Protein AF-A0A8T9D6D7-F1 (afdb_monomer)

Radius of gyration: 21.65 Å; Cα contacts (8 Å, |Δi|>4): 515; chains: 1; bounding box: 44×57×59 Å

Structure (mmCIF, N/CA/C/O backbone):
data_AF-A0A8T9D6D7-F1
#
_entry.id   AF-A0A8T9D6D7-F1
#
loop_
_atom_site.group_PDB
_atom_site.id
_atom_site.type_symbol
_atom_site.label_atom_id
_atom_site.label_alt_id
_atom_site.label_comp_id
_atom_site.label_asym_id
_atom_site.label_entity_id
_atom_site.label_seq_id
_atom_site.pdbx_PDB_ins_code
_atom_site.Cartn_x
_atom_site.Cartn_y
_atom_site.Cartn_z
_atom_site.occupancy
_atom_site.B_iso_or_equiv
_atom_site.auth_seq_id
_atom_site.auth_comp_id
_atom_site.auth_asym_id
_atom_site.auth_atom_id
_atom_site.pdbx_PDB_model_num
ATOM 1 N N . MET A 1 1 ? -17.907 23.393 24.159 1.00 31.19 1 MET A N 1
ATOM 2 C CA . MET A 1 1 ? -16.839 24.408 24.249 1.00 31.19 1 MET A CA 1
ATOM 3 C C . MET A 1 1 ? -15.601 23.812 23.606 1.00 31.19 1 MET A C 1
ATOM 5 O O . MET A 1 1 ? -15.338 22.650 23.901 1.00 31.19 1 MET A O 1
ATOM 9 N N . PRO A 1 2 ? -14.924 24.502 22.675 1.00 30.64 2 PRO A N 1
ATOM 10 C CA . PRO A 1 2 ? -13.706 23.971 22.079 1.00 30.64 2 PRO A CA 1
ATOM 11 C C . PRO A 1 2 ? -12.634 23.905 23.168 1.00 30.64 2 PRO A C 1
ATOM 13 O O . PRO A 1 2 ? -12.394 24.886 23.868 1.00 30.64 2 PRO A O 1
ATOM 16 N N . VAL A 1 3 ? -12.071 22.716 23.357 1.00 30.59 3 VAL A N 1
ATOM 17 C CA . VAL A 1 3 ? -10.959 22.483 24.275 1.00 30.59 3 VAL A CA 1
ATOM 18 C C . VAL A 1 3 ? -9.718 23.013 23.568 1.00 30.59 3 VAL A C 1
ATOM 20 O O . VAL A 1 3 ? -9.273 22.422 22.587 1.00 30.59 3 VAL A O 1
ATOM 23 N N . SER A 1 4 ? -9.218 24.165 24.010 1.00 31.20 4 SER A N 1
ATOM 24 C CA . SER A 1 4 ? -7.908 24.651 23.588 1.00 31.20 4 SER A CA 1
ATOM 25 C C . SER A 1 4 ? -6.853 23.682 24.128 1.00 31.20 4 SER A C 1
ATOM 27 O O . SER A 1 4 ? -6.856 23.429 25.333 1.00 31.20 4 SER A O 1
ATOM 29 N N . PRO A 1 5 ? -5.982 23.109 23.288 1.00 39.84 5 PRO A N 1
ATOM 30 C CA . PRO A 1 5 ? -4.864 22.316 23.779 1.00 39.84 5 PRO A CA 1
ATOM 31 C C . PRO A 1 5 ? -3.939 23.202 24.628 1.00 39.84 5 PRO A C 1
ATOM 33 O O . PRO A 1 5 ? -3.461 24.236 24.160 1.00 39.84 5 PRO A O 1
ATOM 36 N N . GLU A 1 6 ? -3.714 22.816 25.886 1.00 32.78 6 GLU A N 1
ATOM 37 C CA . GLU A 1 6 ? -2.634 23.362 26.712 1.00 32.78 6 GLU A CA 1
ATOM 38 C C . GLU A 1 6 ? -1.306 22.859 26.133 1.00 32.78 6 GLU A C 1
ATOM 40 O O . GLU A 1 6 ? -0.955 21.689 26.281 1.00 32.78 6 GLU A O 1
ATOM 45 N N . TYR A 1 7 ? -0.593 23.730 25.420 1.00 56.53 7 TYR A N 1
ATOM 46 C CA . TYR A 1 7 ? 0.782 23.484 24.993 1.00 56.53 7 TYR A CA 1
ATOM 47 C C . TYR A 1 7 ? 1.747 24.117 26.002 1.00 56.53 7 TYR A C 1
ATOM 49 O O . TYR A 1 7 ? 1.534 25.251 26.435 1.00 56.53 7 TYR A O 1
ATOM 57 N N . ASP A 1 8 ? 2.800 23.378 26.366 1.00 46.69 8 ASP A N 1
ATOM 58 C CA . ASP A 1 8 ? 3.865 23.826 27.269 1.00 46.69 8 ASP A CA 1
ATOM 59 C C . ASP A 1 8 ? 4.434 25.182 26.815 1.00 46.69 8 ASP A C 1
ATOM 61 O O . ASP A 1 8 ? 5.046 25.318 25.751 1.00 46.69 8 ASP A O 1
ATOM 65 N N . ALA A 1 9 ? 4.208 26.207 27.636 1.00 51.09 9 ALA A N 1
ATOM 66 C CA . ALA A 1 9 ? 4.541 27.591 27.339 1.00 51.09 9 ALA A CA 1
ATOM 67 C C . ALA A 1 9 ? 6.052 27.831 27.479 1.00 51.09 9 ALA A C 1
ATOM 69 O O . ALA A 1 9 ? 6.552 28.198 28.543 1.00 51.09 9 ALA A O 1
ATOM 70 N N . GLY A 1 10 ? 6.794 27.634 26.390 1.00 56.34 10 GLY A N 1
ATOM 71 C CA . GLY A 1 10 ? 8.221 27.938 26.373 1.00 56.34 10 GLY A CA 1
ATOM 72 C C . GLY A 1 10 ? 8.896 27.778 25.019 1.00 56.34 10 GLY A C 1
ATOM 73 O O . GLY A 1 10 ? 9.830 26.987 24.891 1.00 56.34 10 GLY A O 1
ATOM 74 N N . CYS A 1 11 ? 8.493 28.548 24.003 1.00 69.06 11 CYS A N 1
ATOM 75 C CA . CYS A 1 11 ? 9.256 28.601 22.754 1.00 69.06 11 CYS A CA 1
ATOM 76 C C . CYS A 1 11 ? 10.529 29.451 22.950 1.00 69.06 11 CYS A C 1
ATOM 78 O O . CYS A 1 11 ? 10.540 30.659 22.731 1.00 69.06 11 CYS A O 1
ATOM 80 N N . SER A 1 12 ? 11.616 28.822 23.409 1.00 72.69 12 SER A N 1
ATOM 81 C CA . SER A 1 12 ? 12.894 29.497 23.706 1.00 72.69 12 SER A CA 1
ATOM 82 C C . SER A 1 12 ? 13.698 29.905 22.463 1.00 72.69 12 SER A C 1
ATOM 84 O O . SER A 1 12 ? 14.690 30.625 22.582 1.00 72.69 12 SER A O 1
ATOM 86 N N . LYS A 1 13 ? 13.294 29.460 21.265 1.00 88.00 13 LYS A N 1
ATOM 87 C CA . LYS A 1 13 ? 14.010 29.708 20.007 1.00 88.00 13 LYS A CA 1
ATOM 88 C C . LYS A 1 13 ? 13.087 30.299 18.948 1.00 88.00 13 LYS A C 1
ATOM 90 O O . LYS A 1 13 ? 12.026 29.744 18.665 1.00 88.00 13 LYS A O 1
ATOM 95 N N . THR A 1 14 ? 13.544 31.380 18.313 1.00 93.69 14 THR A N 1
ATOM 96 C CA . THR A 1 14 ? 12.906 31.934 17.115 1.00 93.69 14 THR A CA 1
ATOM 97 C C . THR A 1 14 ? 12.886 30.872 16.018 1.00 93.69 14 THR A C 1
ATOM 99 O O . THR A 1 14 ? 13.937 30.348 15.644 1.00 93.69 14 THR A O 1
ATOM 102 N N . SER A 1 15 ? 11.701 30.520 15.526 1.00 93.81 15 SER A N 1
ATOM 103 C CA . SER A 1 15 ? 11.527 29.437 14.555 1.00 93.81 15 SER A CA 1
ATOM 104 C C . SER A 1 15 ? 10.282 29.640 13.693 1.00 93.81 15 SER A C 1
ATOM 106 O O . SER A 1 15 ? 9.351 30.350 14.066 1.00 93.81 15 SER A O 1
ATOM 108 N N . VAL A 1 16 ? 10.295 29.032 12.505 1.00 93.62 16 VAL A N 1
ATOM 109 C CA . VAL A 1 16 ? 9.143 28.970 11.599 1.00 93.62 16 VAL A CA 1
ATOM 110 C C . VAL A 1 16 ? 9.006 27.537 11.118 1.00 93.62 16 VAL A C 1
ATOM 112 O O . VAL A 1 16 ? 9.833 27.059 10.334 1.00 93.62 16 VAL A O 1
ATOM 115 N N . GLU A 1 17 ? 7.962 26.863 11.568 1.00 92.44 17 GLU A N 1
ATOM 116 C CA . GLU A 1 17 ? 7.671 25.472 11.242 1.00 92.44 17 GLU A CA 1
ATOM 117 C C . GLU A 1 17 ? 6.419 25.391 10.373 1.00 92.44 17 GLU A C 1
ATOM 119 O O . GLU A 1 17 ? 5.464 26.144 10.560 1.00 92.44 17 GLU A O 1
ATOM 124 N N . LEU A 1 18 ? 6.443 24.485 9.399 1.00 90.88 18 LEU A N 1
ATOM 125 C CA . LEU A 1 18 ? 5.286 24.154 8.581 1.00 90.88 18 LEU A CA 1
ATOM 126 C C . LEU A 1 18 ? 4.789 22.774 8.978 1.00 90.88 18 LEU A C 1
ATOM 128 O O . LEU A 1 18 ? 5.578 21.837 9.083 1.00 90.88 18 LEU A O 1
ATOM 132 N N . SER A 1 19 ? 3.483 22.648 9.136 1.00 82.81 19 SER A N 1
ATOM 133 C CA . SER A 1 19 ? 2.812 21.373 9.340 1.00 82.81 19 SER A CA 1
ATOM 134 C C . SER A 1 19 ? 1.555 21.303 8.478 1.00 82.81 19 SER A C 1
ATOM 136 O O . SER A 1 19 ? 0.980 22.316 8.087 1.00 82.81 19 SER A O 1
ATOM 138 N N . GLU A 1 20 ? 1.135 20.095 8.126 1.00 80.31 20 GLU A N 1
ATOM 139 C CA . GLU A 1 20 ? -0.133 19.854 7.436 1.00 80.31 20 GLU A CA 1
ATOM 140 C C . GLU A 1 20 ? -1.104 19.253 8.454 1.00 80.31 20 GLU A C 1
ATOM 142 O O . GLU A 1 20 ? -0.757 18.298 9.147 1.00 80.31 20 GLU A O 1
ATOM 147 N N . GLY A 1 21 ? -2.304 19.819 8.566 1.00 75.62 21 GLY A N 1
ATOM 148 C CA . GLY A 1 21 ? -3.384 19.294 9.398 1.00 75.62 21 GLY A CA 1
ATOM 149 C C . GLY A 1 21 ? -4.614 18.932 8.566 1.00 75.62 21 GLY A C 1
ATOM 150 O O . GLY A 1 21 ? -4.601 18.978 7.338 1.00 75.62 21 GLY A O 1
ATOM 151 N N . PHE A 1 22 ? -5.698 18.543 9.239 1.00 51.19 22 PHE A N 1
ATOM 152 C CA . PHE A 1 22 ? -6.860 17.927 8.584 1.00 51.19 22 PHE A CA 1
ATOM 153 C C . PHE A 1 22 ? -7.583 18.851 7.582 1.00 51.19 22 PHE A C 1
ATOM 155 O O . PHE A 1 22 ? -8.116 18.367 6.583 1.00 51.19 22 PHE A O 1
ATOM 162 N N . GLU A 1 23 ? -7.581 20.168 7.820 1.00 70.50 23 GLU A N 1
ATOM 163 C CA . GLU A 1 23 ? -8.299 21.161 6.998 1.00 70.50 23 GLU A CA 1
ATOM 164 C C . GLU A 1 23 ? -7.384 22.059 6.146 1.00 70.50 23 GLU A C 1
ATOM 166 O O . GLU A 1 23 ? -7.865 22.856 5.334 1.00 70.50 23 GLU A O 1
ATOM 171 N N . GLY A 1 24 ? -6.063 21.903 6.260 1.00 82.19 24 GLY A N 1
ATOM 172 C CA . GLY A 1 24 ? -5.122 22.784 5.584 1.00 82.19 24 GLY A CA 1
ATOM 173 C C . GLY A 1 24 ? -3.685 22.646 6.068 1.00 82.19 24 GLY A C 1
ATOM 174 O O . GLY A 1 24 ? -3.284 21.660 6.675 1.00 82.19 24 GLY A O 1
ATOM 175 N N . TRP A 1 25 ? -2.896 23.660 5.762 1.00 89.31 25 TRP A N 1
ATOM 176 C CA . TRP A 1 25 ? -1.503 23.810 6.145 1.00 89.31 25 TRP A CA 1
ATOM 177 C C . TRP A 1 25 ? -1.388 24.866 7.228 1.00 89.31 25 TRP A C 1
ATOM 179 O O . TRP A 1 25 ? -2.039 25.903 7.153 1.00 89.31 25 TRP A O 1
ATOM 189 N N . PHE A 1 26 ? -0.530 24.626 8.203 1.00 92.38 26 PHE A N 1
ATOM 190 C CA . PHE A 1 26 ? -0.291 25.512 9.324 1.00 92.38 26 PHE A CA 1
ATOM 191 C C . PHE A 1 26 ? 1.158 25.979 9.281 1.00 92.38 26 PHE A C 1
ATOM 193 O O . PHE A 1 26 ? 2.075 25.188 9.067 1.00 92.38 26 PHE A O 1
ATOM 200 N N . ALA A 1 27 ? 1.367 27.275 9.478 1.00 94.56 27 ALA A N 1
ATOM 201 C CA . ALA A 1 27 ? 2.673 27.831 9.778 1.00 94.56 27 ALA A CA 1
ATOM 202 C C . ALA A 1 27 ? 2.686 28.274 11.241 1.00 94.56 27 ALA A C 1
ATOM 204 O O . ALA A 1 27 ? 1.887 29.121 11.644 1.00 94.56 27 ALA A O 1
ATOM 205 N N . ARG A 1 28 ? 3.594 27.692 12.019 1.00 94.25 28 ARG A N 1
ATOM 206 C CA . ARG A 1 28 ? 3.862 28.034 13.415 1.00 94.25 28 ARG A CA 1
ATOM 207 C C . ARG A 1 28 ? 5.069 28.957 13.450 1.00 94.25 28 ARG A C 1
ATOM 209 O O . ARG A 1 28 ? 6.135 28.591 12.957 1.00 94.25 28 ARG A O 1
ATOM 216 N N . VAL A 1 29 ? 4.893 30.161 13.979 1.00 95.50 29 VAL A N 1
ATOM 217 C CA . VAL A 1 29 ? 5.946 31.173 14.090 1.00 95.50 29 VAL A CA 1
ATOM 218 C C . VAL A 1 29 ? 6.186 31.452 15.566 1.00 95.50 29 VAL A C 1
ATOM 220 O O . VAL A 1 29 ? 5.291 31.946 16.252 1.00 95.50 29 VAL A O 1
ATOM 223 N N . CYS A 1 30 ? 7.396 31.156 16.034 1.00 94.81 30 CYS A N 1
ATOM 224 C CA . CYS A 1 30 ? 7.870 31.560 17.350 1.00 94.81 30 CYS A CA 1
ATOM 225 C C . CYS A 1 30 ? 8.801 32.767 17.227 1.00 94.81 30 CYS A C 1
ATOM 227 O O . CYS A 1 30 ? 9.813 32.692 16.529 1.00 94.81 30 CYS A O 1
ATOM 229 N N . GLU A 1 31 ? 8.509 33.850 17.944 1.00 95.50 31 GLU A N 1
ATOM 230 C CA . GLU A 1 31 ? 9.339 35.057 18.007 1.00 95.50 31 GLU A CA 1
ATOM 231 C C . GLU A 1 31 ? 9.235 35.693 19.398 1.00 95.50 31 GLU A C 1
ATOM 233 O O . GLU A 1 31 ? 8.141 35.918 19.906 1.00 95.50 31 GLU A O 1
ATOM 238 N N . GLY A 1 32 ? 10.374 35.968 20.045 1.00 91.62 32 GLY A N 1
ATOM 239 C CA . GLY A 1 32 ? 10.388 36.660 21.342 1.00 91.62 32 GLY A CA 1
ATOM 240 C C . GLY A 1 32 ? 9.627 35.93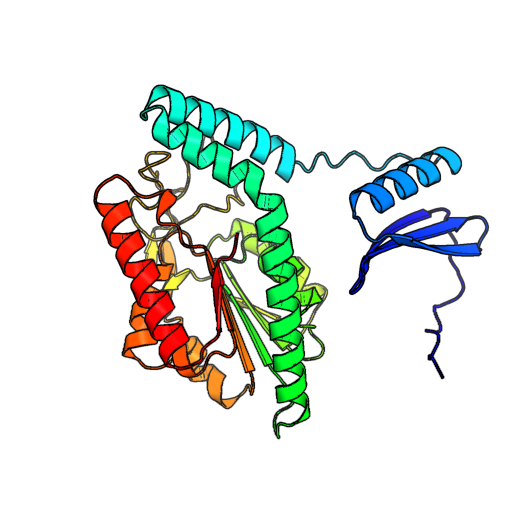5 22.461 1.00 91.62 32 GLY A C 1
ATOM 241 O O . GLY A 1 32 ? 9.073 36.585 23.342 1.00 91.62 32 GLY A O 1
ATOM 242 N N . GLY A 1 33 ? 9.558 34.600 22.412 1.00 89.06 33 GLY A N 1
ATOM 243 C CA . GLY A 1 33 ? 8.786 33.793 23.363 1.00 89.06 33 GLY A CA 1
ATOM 244 C C . GLY A 1 33 ? 7.274 33.782 23.109 1.00 89.06 33 GLY A C 1
ATOM 245 O O . GLY A 1 33 ? 6.547 33.145 23.867 1.00 89.06 33 GLY A O 1
ATOM 246 N N . GLN A 1 34 ? 6.794 34.447 22.054 1.00 91.31 34 GLN A N 1
ATOM 247 C CA . GLN A 1 34 ? 5.409 34.373 21.600 1.00 91.31 34 GLN A CA 1
ATOM 248 C C . GLN A 1 34 ? 5.280 33.383 20.447 1.00 91.31 34 GLN A C 1
ATOM 250 O O . GLN A 1 34 ? 6.132 33.329 19.560 1.00 91.31 34 GLN A O 1
ATOM 255 N N . GLU A 1 35 ? 4.193 32.621 20.455 1.00 93.81 35 GLU A N 1
ATOM 256 C CA . GLU A 1 35 ? 3.856 31.660 19.413 1.00 93.81 35 GLU A CA 1
ATOM 257 C C . GLU A 1 35 ? 2.595 32.116 18.678 1.00 93.81 35 GLU A C 1
ATOM 259 O O . GLU A 1 35 ? 1.605 32.520 19.291 1.00 93.81 35 GLU A O 1
ATOM 264 N N . THR A 1 36 ? 2.637 32.067 17.349 1.00 95.00 36 THR A N 1
ATOM 265 C CA . THR A 1 36 ? 1.510 32.417 16.480 1.00 95.00 36 THR A CA 1
ATOM 266 C C . THR A 1 36 ? 1.298 31.340 15.427 1.00 95.00 36 THR A C 1
ATOM 268 O O . THR A 1 36 ? 2.252 30.788 14.876 1.00 95.00 36 THR A O 1
ATOM 271 N N . PHE A 1 37 ? 0.029 31.039 15.149 1.00 94.38 37 PHE A N 1
ATOM 272 C CA . PHE A 1 37 ? -0.378 30.031 14.177 1.00 94.38 37 PHE A CA 1
ATOM 273 C C . PHE A 1 37 ? -1.118 30.686 13.018 1.00 94.38 37 PHE A C 1
ATOM 275 O O . PHE A 1 37 ? -2.010 31.512 13.215 1.00 94.38 37 PHE A O 1
ATOM 282 N N . HIS A 1 38 ? -0.759 30.282 11.804 1.00 94.81 38 HIS A N 1
ATOM 283 C CA . HIS A 1 38 ? -1.377 30.751 10.574 1.00 94.81 38 HIS A CA 1
ATOM 284 C C . HIS A 1 38 ? -1.866 29.563 9.757 1.00 94.81 38 HIS A C 1
ATOM 286 O O . HIS A 1 38 ? -1.081 28.675 9.442 1.00 94.81 38 HIS A O 1
ATOM 292 N N . GLU A 1 39 ? -3.146 29.561 9.399 1.00 92.62 39 GLU A N 1
ATOM 293 C CA . GLU A 1 39 ? -3.770 28.490 8.625 1.00 92.62 39 GLU A CA 1
ATOM 294 C C . GLU A 1 39 ? -3.919 28.875 7.147 1.00 92.62 39 GLU A C 1
ATOM 296 O O . GLU A 1 39 ? -4.301 29.994 6.796 1.00 92.62 39 GLU A O 1
ATOM 301 N N . PHE A 1 40 ? -3.642 27.920 6.264 1.00 91.75 40 PHE A N 1
ATOM 302 C CA . PHE A 1 40 ? -3.661 28.068 4.817 1.00 91.75 40 PHE A CA 1
ATOM 303 C C . PHE A 1 40 ? -4.397 26.899 4.175 1.00 91.75 40 PHE A C 1
ATOM 305 O O . PHE A 1 40 ? -4.122 25.739 4.448 1.00 91.75 40 PHE A O 1
ATOM 312 N N . ARG A 1 41 ? -5.262 27.175 3.199 1.00 82.06 41 ARG A N 1
ATOM 313 C CA . ARG A 1 41 ? -5.922 26.104 2.427 1.00 82.06 41 ARG A CA 1
ATOM 314 C C . ARG A 1 41 ? -5.006 25.415 1.415 1.00 82.06 41 ARG A C 1
ATOM 316 O O . ARG A 1 41 ? -5.335 24.340 0.923 1.00 82.06 41 ARG A O 1
ATOM 323 N N . ARG A 1 42 ? -3.903 26.058 1.023 1.00 79.56 42 ARG A N 1
ATOM 324 C CA . ARG A 1 42 ? -2.989 25.568 -0.017 1.00 79.56 42 ARG A CA 1
ATOM 325 C C . ARG A 1 42 ? -1.566 25.549 0.510 1.00 79.56 42 ARG A C 1
ATOM 327 O O . ARG A 1 42 ? -1.080 26.567 0.991 1.00 79.56 42 ARG A O 1
ATOM 334 N N . GLU A 1 43 ? -0.890 24.428 0.292 1.00 84.88 43 GLU A N 1
ATOM 335 C CA . GLU A 1 43 ? 0.521 24.219 0.629 1.00 84.88 43 GLU A CA 1
ATOM 336 C C . GLU A 1 43 ? 1.411 25.362 0.141 1.00 84.88 43 GLU A C 1
ATOM 338 O O . GLU A 1 43 ? 2.156 25.952 0.912 1.00 84.88 43 GLU A O 1
ATOM 343 N N . ARG A 1 44 ? 1.270 25.750 -1.132 1.00 83.88 44 ARG A N 1
ATOM 344 C CA . ARG A 1 44 ? 2.081 26.819 -1.731 1.00 83.88 44 ARG A CA 1
ATOM 345 C C . ARG A 1 44 ? 1.945 28.166 -1.013 1.00 83.88 44 ARG A C 1
ATOM 347 O O . ARG A 1 44 ? 2.905 28.927 -0.988 1.00 83.88 44 ARG A O 1
ATOM 354 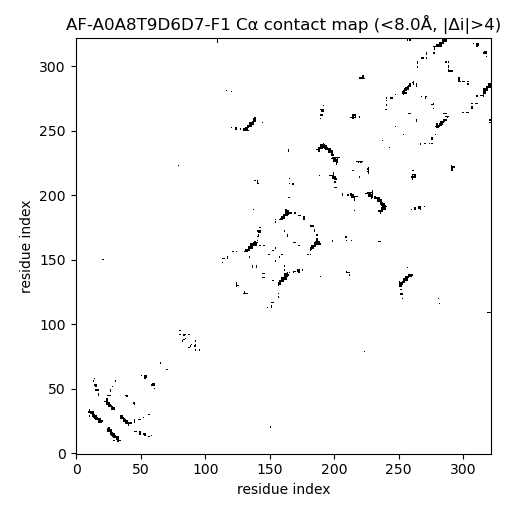N N . ASP A 1 45 ? 0.767 28.460 -0.456 1.00 90.50 45 ASP A N 1
ATOM 355 C CA . ASP A 1 45 ? 0.506 29.722 0.239 1.00 90.50 45 ASP A CA 1
ATOM 356 C C . ASP A 1 45 ? 1.169 29.677 1.629 1.00 90.50 45 ASP A C 1
ATOM 358 O O . ASP A 1 45 ? 1.819 30.640 2.031 1.00 90.50 45 ASP A O 1
ATOM 362 N N . ALA A 1 46 ? 1.097 28.523 2.304 1.00 90.81 46 ALA A N 1
ATOM 363 C CA . ALA A 1 46 ? 1.817 28.241 3.547 1.00 90.81 46 ALA A CA 1
ATOM 364 C C . ALA A 1 46 ? 3.343 28.314 3.358 1.00 90.81 46 ALA A C 1
ATOM 366 O O . ALA A 1 46 ? 4.029 28.975 4.134 1.00 90.81 46 ALA A O 1
ATOM 367 N N . ILE A 1 47 ? 3.877 27.698 2.297 1.00 87.31 47 ILE A N 1
ATOM 368 C CA . ILE A 1 47 ? 5.305 27.748 1.945 1.00 87.31 47 ILE A CA 1
ATOM 369 C C . ILE A 1 47 ? 5.747 29.186 1.681 1.00 87.31 47 ILE A C 1
ATOM 371 O O . ILE A 1 47 ? 6.755 29.626 2.234 1.00 87.31 47 ILE A O 1
ATOM 375 N N . ALA A 1 48 ? 4.993 29.931 0.866 1.00 90.94 48 ALA A N 1
ATOM 376 C CA . ALA A 1 48 ? 5.297 31.329 0.583 1.00 90.94 48 ALA A CA 1
ATOM 377 C C . ALA A 1 48 ? 5.301 32.167 1.871 1.00 90.94 48 ALA A C 1
ATOM 379 O O . ALA A 1 48 ? 6.239 32.927 2.105 1.00 90.94 48 ALA A O 1
ATOM 380 N N . PHE A 1 49 ? 4.306 31.972 2.741 1.00 95.44 49 PHE A N 1
ATOM 381 C CA . PHE A 1 49 ? 4.237 32.643 4.034 1.00 95.44 49 PHE A CA 1
ATOM 382 C C . PHE A 1 49 ? 5.427 32.296 4.935 1.00 95.44 49 PHE A C 1
ATOM 384 O O . PHE A 1 49 ? 6.095 33.199 5.437 1.00 95.44 49 PHE A O 1
ATOM 391 N N . ALA A 1 50 ? 5.736 31.010 5.112 1.00 93.44 50 ALA A N 1
ATOM 392 C CA . ALA A 1 50 ? 6.849 30.567 5.944 1.00 93.44 50 ALA A CA 1
ATOM 393 C C . ALA A 1 50 ? 8.191 31.103 5.431 1.00 93.44 50 ALA A C 1
ATOM 395 O O . ALA A 1 50 ? 9.026 31.534 6.224 1.00 93.44 50 ALA A O 1
ATOM 396 N N . HIS A 1 51 ? 8.382 31.142 4.110 1.00 92.19 51 HIS A N 1
ATOM 397 C CA . HIS A 1 51 ? 9.558 31.747 3.492 1.00 92.19 51 HIS A CA 1
ATOM 398 C C . HIS A 1 51 ? 9.662 33.244 3.824 1.00 92.19 51 HIS A C 1
ATOM 400 O O . HIS A 1 51 ? 10.714 33.708 4.267 1.00 92.19 51 HIS A O 1
ATOM 406 N N . THR A 1 52 ? 8.567 33.999 3.684 1.00 95.69 52 THR A N 1
ATOM 407 C CA . THR A 1 52 ? 8.515 35.419 4.065 1.00 95.69 52 THR A CA 1
ATOM 408 C C . THR A 1 52 ? 8.830 35.627 5.549 1.00 95.69 52 THR A C 1
ATOM 410 O O . THR A 1 52 ? 9.620 36.512 5.877 1.00 95.69 52 THR A O 1
ATOM 413 N N . GLN A 1 53 ? 8.275 34.805 6.446 1.00 96.56 53 GLN A N 1
ATOM 414 C CA . GLN A 1 53 ? 8.545 34.908 7.884 1.00 96.56 53 GLN A CA 1
ATOM 415 C C . GLN A 1 53 ? 10.000 34.583 8.224 1.00 96.56 53 GLN A C 1
ATOM 417 O O . GLN A 1 53 ? 10.621 35.305 8.998 1.00 96.56 53 GLN A O 1
ATOM 422 N N . ARG A 1 54 ? 10.593 33.555 7.607 1.00 94.56 54 ARG A N 1
ATOM 423 C CA . ARG A 1 54 ? 12.010 33.226 7.824 1.00 94.56 54 ARG A CA 1
ATOM 424 C C . ARG A 1 54 ? 12.931 34.364 7.403 1.00 94.56 54 ARG A C 1
ATOM 426 O O . ARG A 1 54 ? 13.817 34.722 8.172 1.00 94.56 54 ARG A O 1
ATOM 433 N N . MET A 1 55 ? 12.675 34.978 6.245 1.00 92.94 55 MET A N 1
ATOM 434 C CA . MET A 1 55 ? 13.433 36.153 5.803 1.00 92.94 55 MET A CA 1
ATOM 435 C C . MET A 1 55 ? 13.276 37.333 6.769 1.00 92.94 55 MET A C 1
ATOM 437 O O . MET A 1 55 ? 14.269 37.972 7.104 1.00 92.94 55 MET A O 1
ATOM 441 N N . ARG A 1 56 ? 12.055 37.594 7.262 1.00 96.75 56 ARG A N 1
ATOM 442 C CA . ARG A 1 56 ? 11.795 38.649 8.258 1.00 96.75 56 ARG A CA 1
ATOM 443 C C . ARG A 1 56 ? 12.587 38.427 9.548 1.00 96.75 56 ARG A C 1
ATOM 445 O O . ARG A 1 56 ? 13.114 39.379 10.108 1.00 96.75 56 ARG A O 1
ATOM 452 N N . LEU A 1 57 ? 12.663 37.179 10.003 1.00 94.94 57 LEU A N 1
ATOM 453 C CA . LEU A 1 57 ? 13.288 36.792 11.270 1.00 94.94 57 LEU A CA 1
ATOM 454 C C . LEU A 1 57 ? 14.805 36.569 11.165 1.00 94.94 57 LEU A C 1
ATOM 456 O O . LEU A 1 57 ? 15.425 36.154 12.142 1.00 94.94 57 LEU A O 1
ATOM 460 N N . GLY A 1 58 ? 15.406 36.782 9.988 1.00 94.62 58 GLY A N 1
ATOM 461 C CA . GLY A 1 58 ? 16.821 36.480 9.751 1.00 94.62 58 GLY A CA 1
ATOM 462 C C . GLY A 1 58 ? 17.160 34.997 9.931 1.00 94.62 58 GLY A C 1
ATOM 463 O O . GLY A 1 58 ? 18.320 34.647 10.145 1.00 94.62 58 GLY A O 1
ATOM 464 N N . LEU A 1 59 ? 16.156 34.118 9.871 1.00 92.62 59 LEU A N 1
ATOM 465 C CA . LEU A 1 59 ? 16.376 32.684 9.925 1.00 92.62 59 LEU A CA 1
ATOM 466 C C . LEU A 1 59 ? 16.980 32.243 8.597 1.00 92.62 59 LEU A C 1
ATOM 468 O O . LEU A 1 59 ? 16.575 32.754 7.543 1.00 92.62 59 LEU A O 1
ATOM 472 N N . PRO A 1 60 ? 17.904 31.266 8.610 1.00 89.19 60 PRO A N 1
ATOM 473 C CA . PRO A 1 60 ? 18.299 30.639 7.371 1.00 89.19 60 PRO A CA 1
ATOM 474 C C . PRO A 1 60 ? 17.017 30.172 6.686 1.00 89.19 60 PRO A C 1
ATOM 476 O O . PRO A 1 60 ? 16.162 29.501 7.291 1.00 89.19 60 PRO A O 1
ATOM 479 N N . CYS A 1 61 ? 16.873 30.531 5.408 1.00 80.81 61 CYS A N 1
ATOM 480 C CA . CYS A 1 61 ? 16.004 29.735 4.564 1.00 80.81 61 CYS A CA 1
ATOM 481 C C . CYS A 1 61 ? 16.447 28.300 4.828 1.00 80.81 61 CYS A C 1
ATOM 483 O O . CYS A 1 61 ? 17.664 28.054 4.829 1.00 80.81 61 CYS A O 1
ATOM 485 N N . PRO A 1 62 ? 15.507 27.372 5.113 1.00 73.94 62 PRO A N 1
ATOM 486 C CA . PRO A 1 62 ? 15.930 25.986 5.108 1.00 73.94 62 PRO A CA 1
ATOM 487 C C . PRO A 1 62 ? 16.659 25.834 3.775 1.00 73.94 62 PRO A C 1
ATOM 489 O O . PRO A 1 62 ? 16.271 26.530 2.812 1.00 73.94 62 PRO A O 1
ATOM 492 N N . PRO A 1 63 ? 17.715 25.004 3.679 1.00 52.84 63 PRO A N 1
ATOM 493 C CA . PRO A 1 63 ? 18.077 24.554 2.354 1.00 52.84 63 PRO A CA 1
ATOM 494 C C . PRO A 1 63 ? 16.735 24.261 1.708 1.00 52.84 63 PRO A C 1
ATOM 496 O O . PRO A 1 63 ? 15.869 23.629 2.327 1.00 52.84 63 PRO A O 1
ATOM 499 N N . LEU A 1 64 ? 16.483 24.867 0.548 1.00 47.59 64 LEU A N 1
ATOM 500 C CA . LEU A 1 64 ? 15.571 24.221 -0.352 1.00 47.59 64 LEU A CA 1
ATOM 501 C C . LEU A 1 64 ? 16.215 22.834 -0.405 1.00 47.59 64 LEU A C 1
ATOM 503 O O . LEU A 1 64 ? 17.100 22.581 -1.216 1.00 47.59 64 LEU A O 1
ATOM 507 N N . GLU A 1 65 ? 15.727 21.921 0.428 1.00 42.62 65 GLU A N 1
ATOM 508 C CA . GLU A 1 65 ? 15.125 20.731 -0.060 1.00 42.62 65 GLU A CA 1
ATOM 509 C C . GLU A 1 65 ? 14.222 21.222 -1.222 1.00 42.62 65 GLU A C 1
ATOM 511 O O . GLU A 1 65 ? 13.001 21.193 -1.171 1.00 42.62 65 GLU A O 1
ATOM 516 N N . ARG A 1 66 ? 14.836 21.652 -2.356 1.00 39.28 66 ARG A N 1
ATOM 517 C CA . ARG A 1 66 ? 14.944 20.813 -3.532 1.00 39.28 66 ARG A CA 1
ATOM 518 C C . ARG A 1 66 ? 14.807 19.449 -2.948 1.00 39.28 66 ARG A C 1
ATOM 520 O O . ARG A 1 66 ? 15.779 18.899 -2.443 1.00 39.28 66 ARG A O 1
ATOM 527 N N . THR A 1 67 ? 13.557 19.035 -2.837 1.00 44.84 67 THR A N 1
ATOM 528 C CA . THR A 1 67 ? 13.172 17.658 -2.791 1.00 44.84 67 THR A CA 1
ATOM 529 C C . THR A 1 67 ? 14.236 17.002 -3.663 1.00 44.84 67 THR A C 1
ATOM 531 O O . THR A 1 67 ? 14.237 17.184 -4.879 1.00 44.84 67 THR A O 1
ATOM 534 N N . ALA A 1 68 ? 15.280 16.420 -3.067 1.00 39.12 68 ALA A N 1
ATOM 535 C CA . ALA A 1 68 ? 16.291 15.732 -3.863 1.00 39.12 68 ALA A CA 1
ATOM 536 C C . ALA A 1 68 ? 15.536 14.631 -4.632 1.00 39.12 68 ALA A C 1
ATOM 538 O O . ALA A 1 68 ? 15.725 14.418 -5.827 1.00 39.12 68 ALA A O 1
ATOM 539 N N . TYR A 1 69 ? 14.489 14.152 -3.961 1.00 42.62 69 TYR A N 1
ATOM 540 C CA . TYR A 1 69 ? 13.261 13.558 -4.443 1.00 42.62 69 TYR A CA 1
ATOM 541 C C . TYR A 1 69 ? 12.601 14.179 -5.705 1.00 42.62 69 TYR A C 1
ATOM 543 O O . TYR A 1 69 ? 12.295 13.466 -6.653 1.00 42.62 69 TYR A O 1
ATOM 551 N N . GLY A 1 70 ? 12.383 15.494 -5.786 1.00 39.53 70 GLY A N 1
ATOM 552 C CA . GLY A 1 70 ? 11.716 16.174 -6.900 1.00 39.53 70 GLY A CA 1
ATOM 553 C C . GLY A 1 70 ? 12.634 16.580 -8.054 1.00 39.53 70 GLY A C 1
ATOM 554 O O . GLY A 1 70 ? 12.204 16.484 -9.201 1.00 39.53 70 GLY A O 1
ATOM 555 N N . SER A 1 71 ? 13.893 16.975 -7.820 1.00 38.47 71 SER A N 1
ATOM 556 C CA . SER A 1 71 ? 14.826 17.242 -8.932 1.00 38.47 71 SER A CA 1
ATOM 557 C C . SER A 1 71 ? 15.242 15.954 -9.643 1.00 38.47 71 SER A C 1
ATOM 559 O O . SER A 1 71 ? 15.321 15.939 -10.871 1.00 38.47 71 SER A O 1
ATOM 561 N N . GLY A 1 72 ? 15.416 14.860 -8.890 1.00 48.56 72 GLY A N 1
ATOM 562 C CA . GLY A 1 72 ? 15.612 13.520 -9.443 1.00 48.56 72 GLY A CA 1
ATOM 563 C C . GLY A 1 72 ? 14.385 13.036 -10.216 1.00 48.56 72 GLY A C 1
ATOM 564 O O . GLY A 1 72 ? 14.520 12.644 -11.374 1.00 48.56 72 GLY A O 1
ATOM 565 N N . LYS A 1 73 ? 13.170 13.158 -9.649 1.00 51.47 73 LYS A N 1
ATOM 566 C CA . LYS A 1 73 ? 11.923 12.810 -10.358 1.00 51.47 73 LYS A CA 1
ATOM 567 C C . LYS A 1 73 ? 11.676 13.678 -11.592 1.00 51.47 73 LYS A C 1
ATOM 569 O O . LYS A 1 73 ? 11.220 13.148 -12.596 1.00 51.47 73 LYS A O 1
ATOM 574 N N . ALA A 1 74 ? 11.991 14.973 -11.571 1.00 53.88 74 ALA A N 1
ATOM 575 C CA . ALA A 1 74 ? 11.822 15.845 -12.734 1.00 53.88 74 ALA A CA 1
ATOM 576 C C . ALA A 1 74 ? 12.793 15.482 -13.866 1.00 53.88 74 ALA A C 1
ATOM 578 O O . ALA A 1 74 ? 12.364 15.344 -15.008 1.00 53.88 74 ALA A O 1
ATOM 579 N N . ILE A 1 75 ? 14.076 15.267 -13.558 1.00 55.31 75 ILE A N 1
ATOM 580 C CA . ILE A 1 75 ? 15.081 14.844 -14.547 1.00 55.31 75 ILE A CA 1
ATOM 581 C C . ILE A 1 75 ? 14.769 13.433 -15.064 1.00 55.31 75 ILE A C 1
ATOM 583 O O . ILE A 1 75 ? 14.813 13.202 -16.269 1.00 55.31 75 ILE A O 1
ATOM 587 N N . SER A 1 76 ? 14.367 12.515 -14.182 1.00 56.41 76 SER A N 1
ATOM 588 C CA . SER A 1 76 ? 13.882 11.178 -14.541 1.00 56.41 76 SER A CA 1
ATOM 589 C C . SER A 1 76 ? 12.662 11.248 -15.466 1.00 56.41 76 SER A C 1
ATOM 591 O O . SER A 1 76 ? 12.693 10.660 -16.544 1.00 56.41 76 SER A O 1
ATOM 593 N N . LYS A 1 77 ? 11.636 12.047 -15.131 1.00 61.25 77 LYS A N 1
ATOM 594 C CA . LYS A 1 77 ? 10.454 12.267 -15.984 1.00 61.25 77 LYS A CA 1
ATOM 595 C C . LYS A 1 77 ? 10.844 12.885 -17.332 1.00 61.25 77 LYS A C 1
ATOM 597 O O . LYS A 1 77 ? 10.312 12.460 -18.351 1.00 61.25 77 LYS A O 1
ATOM 602 N N . ILE A 1 78 ? 11.780 13.838 -17.376 1.00 65.38 78 ILE A N 1
ATOM 603 C CA . ILE A 1 78 ? 12.280 14.435 -18.630 1.00 65.38 78 ILE A CA 1
ATOM 604 C C . ILE A 1 78 ? 12.998 13.386 -19.487 1.00 65.38 78 ILE A C 1
ATOM 606 O O . ILE A 1 78 ? 12.725 13.289 -20.682 1.00 65.38 78 ILE A O 1
ATOM 610 N N . ASN A 1 79 ? 13.865 12.570 -18.888 1.00 62.97 79 ASN A N 1
ATOM 611 C CA . ASN A 1 79 ? 14.571 11.499 -19.589 1.00 62.97 79 ASN A CA 1
ATOM 612 C C . ASN A 1 79 ? 13.605 10.411 -20.075 1.00 62.97 79 ASN A C 1
ATOM 614 O O . ASN A 1 79 ? 13.711 9.963 -21.213 1.00 62.97 79 ASN A O 1
ATOM 618 N N . GLN A 1 80 ? 12.607 10.051 -19.267 1.00 62.19 80 GLN A N 1
ATOM 619 C CA . GLN A 1 80 ? 11.546 9.111 -19.625 1.00 62.19 80 GLN A CA 1
ATOM 620 C C . GLN A 1 80 ? 10.671 9.656 -20.764 1.00 62.19 80 GLN A C 1
ATOM 622 O O . GLN A 1 80 ? 10.324 8.925 -21.687 1.00 62.19 80 GLN A O 1
ATOM 627 N N . ILE A 1 81 ? 10.349 10.952 -20.745 1.00 64.12 81 ILE A N 1
ATOM 628 C CA . ILE A 1 81 ? 9.650 11.644 -21.833 1.00 64.12 81 ILE A CA 1
ATOM 629 C C . ILE A 1 81 ? 10.487 11.624 -23.117 1.00 64.12 81 ILE A C 1
ATOM 631 O O . ILE A 1 81 ? 9.956 11.306 -24.181 1.00 64.12 81 ILE A O 1
ATOM 635 N N . ALA A 1 82 ? 11.779 11.944 -23.029 1.00 66.44 82 ALA A N 1
ATOM 636 C CA . ALA A 1 82 ? 12.685 11.952 -24.172 1.00 66.44 82 ALA A CA 1
ATOM 637 C C . ALA A 1 82 ? 12.860 10.546 -24.767 1.00 66.44 82 ALA A C 1
ATOM 639 O O . ALA A 1 82 ? 12.856 10.393 -25.989 1.00 66.44 82 ALA A O 1
ATOM 640 N N . ASP A 1 83 ? 12.950 9.518 -23.924 1.00 64.38 83 ASP A N 1
ATOM 641 C CA . ASP A 1 83 ? 13.031 8.127 -24.359 1.00 64.38 83 ASP A CA 1
ATOM 642 C C . ASP A 1 83 ? 11.723 7.651 -25.007 1.00 64.38 83 ASP A C 1
ATOM 644 O O . ASP A 1 83 ? 11.742 7.077 -26.096 1.00 64.38 83 ASP A O 1
ATOM 648 N N . VAL A 1 84 ? 10.563 7.986 -24.427 1.00 62.25 84 VAL A N 1
ATOM 649 C CA . VAL A 1 84 ? 9.253 7.707 -25.040 1.00 62.25 84 VAL A CA 1
ATOM 650 C C . VAL A 1 84 ? 9.111 8.419 -26.385 1.00 62.25 84 VAL A C 1
ATOM 652 O O . VAL A 1 84 ? 8.609 7.813 -27.324 1.00 62.25 84 VAL A O 1
ATOM 655 N N . LEU A 1 85 ? 9.562 9.668 -26.515 1.00 65.31 85 LEU A N 1
ATOM 656 C CA . LEU A 1 85 ? 9.544 10.397 -27.789 1.00 65.31 85 LEU A CA 1
ATOM 657 C C . LEU A 1 85 ? 10.467 9.769 -28.843 1.00 65.31 85 LEU A C 1
ATOM 659 O O . LEU A 1 85 ? 10.130 9.781 -30.025 1.00 65.31 85 LEU A O 1
ATOM 663 N N . ARG A 1 86 ? 11.615 9.215 -28.431 1.00 64.69 86 ARG A N 1
ATOM 664 C CA . ARG A 1 86 ? 12.574 8.552 -29.331 1.00 64.69 86 ARG A CA 1
ATOM 665 C C . ARG A 1 86 ? 12.121 7.163 -29.767 1.00 64.69 86 ARG A C 1
ATOM 667 O O . ARG A 1 86 ? 12.346 6.783 -30.911 1.00 64.69 86 ARG A O 1
ATOM 674 N N . THR A 1 87 ? 11.509 6.398 -28.869 1.00 61.75 87 THR A N 1
ATOM 675 C CA . THR A 1 87 ? 11.244 4.966 -29.081 1.00 61.75 87 THR A CA 1
ATOM 676 C C . THR A 1 87 ? 9.783 4.653 -29.399 1.00 61.75 87 THR A C 1
ATOM 678 O O . THR A 1 87 ? 9.476 3.576 -29.918 1.00 61.75 87 THR A O 1
ATOM 681 N N . ARG A 1 88 ? 8.844 5.556 -29.085 1.00 60.28 88 ARG A N 1
ATOM 682 C CA . ARG A 1 88 ? 7.398 5.298 -29.139 1.00 60.28 88 ARG A CA 1
ATOM 683 C C . ARG A 1 88 ? 6.661 6.402 -29.899 1.00 60.28 88 ARG A C 1
ATOM 685 O O . ARG A 1 88 ? 7.033 7.566 -29.903 1.00 60.28 88 ARG A O 1
ATOM 692 N N . ARG A 1 89 ? 5.587 6.012 -30.596 1.00 72.94 89 ARG A N 1
ATOM 693 C CA . ARG A 1 89 ? 4.788 6.906 -31.457 1.00 72.94 89 ARG A CA 1
ATOM 694 C C . ARG A 1 89 ? 4.246 8.105 -30.660 1.00 72.94 89 ARG A C 1
ATOM 696 O O . ARG A 1 89 ? 3.837 7.930 -29.512 1.00 72.94 89 ARG A O 1
ATOM 703 N N . LEU A 1 90 ? 4.137 9.269 -31.313 1.00 76.31 90 LEU A N 1
ATOM 704 C CA . LEU A 1 90 ? 3.644 10.558 -30.780 1.00 76.31 90 LEU A CA 1
ATOM 705 C C . LEU A 1 90 ? 2.417 10.440 -29.847 1.00 76.31 90 LEU A C 1
ATOM 707 O O . LEU A 1 90 ? 2.316 11.144 -28.845 1.00 76.31 90 LEU A O 1
ATOM 711 N N . GLY A 1 91 ? 1.506 9.504 -30.137 1.00 75.75 91 GLY A N 1
ATOM 712 C CA . GLY A 1 91 ? 0.319 9.250 -29.316 1.00 75.75 91 GLY A CA 1
ATOM 713 C C . GLY A 1 91 ? 0.617 8.877 -27.856 1.00 75.75 91 GLY A C 1
ATOM 714 O O . GLY A 1 91 ? -0.123 9.290 -26.968 1.00 75.75 91 GLY A O 1
ATOM 715 N N . ARG A 1 92 ? 1.713 8.156 -27.572 1.00 72.38 92 ARG A N 1
ATOM 716 C CA . ARG A 1 92 ? 2.068 7.778 -26.191 1.00 72.38 92 ARG A CA 1
ATOM 717 C C . ARG A 1 92 ? 2.657 8.941 -25.400 1.00 72.38 92 ARG A C 1
ATOM 719 O O . ARG A 1 92 ? 2.400 9.044 -24.206 1.00 72.38 92 ARG A O 1
ATOM 726 N N . PHE A 1 93 ? 3.396 9.828 -26.059 1.00 75.69 93 PHE A N 1
ATOM 727 C CA . PHE A 1 93 ? 3.856 11.068 -25.441 1.00 75.69 93 PHE A CA 1
ATOM 728 C C . PHE A 1 93 ? 2.667 11.941 -25.026 1.00 75.69 93 PHE A C 1
ATOM 730 O O . PHE A 1 93 ? 2.564 12.298 -23.857 1.00 75.69 93 PHE A O 1
ATOM 737 N N . LEU A 1 94 ? 1.710 12.175 -25.935 1.00 78.19 94 LEU A N 1
ATOM 738 C CA . LEU A 1 94 ? 0.492 12.933 -25.624 1.00 78.19 94 LEU A CA 1
ATOM 739 C C . LEU A 1 94 ? -0.292 12.318 -24.455 1.00 78.19 94 LEU A C 1
ATOM 741 O O . LEU A 1 94 ? -0.773 13.044 -23.587 1.00 78.19 94 LEU A O 1
ATOM 745 N N . GLN A 1 95 ? -0.377 10.986 -24.397 1.00 77.31 95 GLN A N 1
ATOM 746 C CA . GLN A 1 95 ? -1.004 10.279 -23.282 1.00 77.31 95 GLN A CA 1
ATOM 747 C C . GLN A 1 95 ? -0.288 10.551 -21.949 1.00 77.31 95 GLN A C 1
ATOM 749 O O . GLN A 1 95 ? -0.948 10.900 -20.974 1.00 77.31 95 GLN A O 1
ATOM 754 N N . LEU A 1 96 ? 1.042 10.419 -21.894 1.00 76.19 96 LEU A N 1
ATOM 755 C CA . LEU A 1 96 ? 1.818 10.668 -20.672 1.00 76.19 96 LEU A CA 1
ATOM 756 C C . LEU A 1 96 ? 1.767 12.1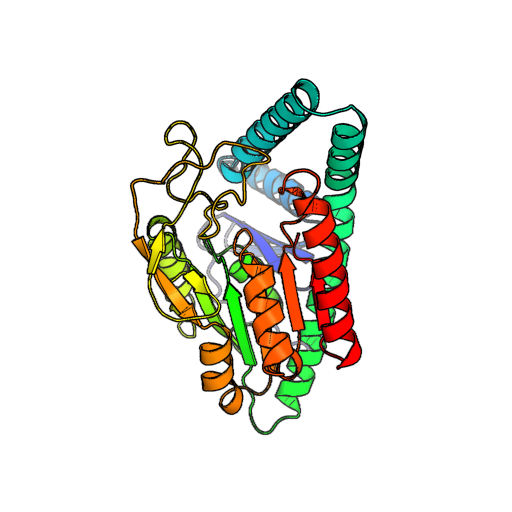40 -20.243 1.00 76.19 96 LEU A C 1
ATOM 758 O O . LEU A 1 96 ? 1.607 12.422 -19.058 1.00 76.19 96 LEU A O 1
ATOM 762 N N . SER A 1 97 ? 1.819 13.082 -21.187 1.00 78.06 97 SER A N 1
ATOM 763 C CA . SER A 1 97 ? 1.659 14.510 -20.892 1.00 78.06 97 SER A CA 1
ATOM 764 C C . SER A 1 97 ? 0.274 14.826 -20.328 1.00 78.06 97 SER A C 1
ATOM 766 O O . SER A 1 97 ? 0.164 15.555 -19.344 1.00 78.06 97 SER A O 1
ATOM 768 N N . ALA A 1 98 ? -0.787 14.249 -20.900 1.00 78.88 98 ALA A N 1
ATOM 769 C CA . ALA A 1 98 ? -2.142 14.410 -20.378 1.00 78.88 98 ALA A CA 1
ATOM 770 C C . ALA A 1 98 ? -2.285 13.820 -18.965 1.00 78.88 98 ALA A C 1
ATOM 772 O O . ALA A 1 98 ? -2.942 14.419 -18.113 1.00 78.88 98 ALA A O 1
ATOM 773 N N . LEU A 1 99 ? -1.645 12.674 -18.695 1.00 76.94 99 LEU A N 1
ATOM 774 C CA . LEU A 1 99 ? -1.594 12.087 -17.356 1.00 76.94 99 LEU A CA 1
ATOM 775 C C . LEU A 1 99 ? -0.923 13.044 -16.366 1.00 76.94 99 LEU A C 1
ATOM 777 O O . LEU A 1 99 ? -1.570 13.404 -15.384 1.00 76.94 99 LEU A O 1
ATOM 781 N N . ALA A 1 100 ? 0.281 13.529 -16.681 1.00 77.06 100 ALA A N 1
ATOM 782 C CA . ALA A 1 100 ? 1.045 14.444 -15.833 1.00 77.06 100 ALA A CA 1
ATOM 783 C C . ALA A 1 100 ? 0.287 15.750 -15.533 1.00 77.06 100 ALA A C 1
ATOM 785 O O . ALA A 1 100 ? 0.207 16.174 -14.384 1.00 77.06 100 ALA A O 1
ATOM 786 N N . LEU A 1 101 ? -0.350 16.363 -16.537 1.00 79.50 101 LEU A N 1
ATOM 787 C CA . LEU A 1 101 ? -1.153 17.580 -16.340 1.00 79.50 101 LEU A CA 1
ATOM 788 C C . LEU A 1 101 ? -2.400 17.339 -15.478 1.00 79.50 101 LEU A C 1
ATOM 790 O O . LEU A 1 101 ? -2.899 18.259 -14.833 1.00 79.50 101 LEU A O 1
ATOM 794 N N . SER A 1 102 ? -2.908 16.106 -15.460 1.00 78.69 102 SER A N 1
ATOM 795 C CA . SER A 1 102 ? -4.064 15.728 -14.649 1.00 78.69 102 SER A CA 1
ATOM 796 C C . SER A 1 102 ? -3.710 15.235 -13.239 1.00 78.69 102 SER A C 1
ATOM 798 O O . SER A 1 102 ? -4.624 15.115 -12.421 1.00 78.69 102 SER A O 1
ATOM 800 N N . GLU A 1 103 ? -2.428 14.982 -12.930 1.00 79.00 103 GLU A N 1
ATOM 801 C CA . GLU A 1 103 ? -1.962 14.501 -11.614 1.00 79.00 103 GLU A CA 1
ATOM 802 C C . GLU A 1 103 ? -2.505 15.349 -10.446 1.00 79.00 103 GLU A C 1
ATOM 804 O O . GLU A 1 103 ? -3.086 14.758 -9.534 1.00 79.00 103 GLU A O 1
ATOM 809 N N . PRO A 1 104 ? -2.460 16.702 -10.465 1.00 79.19 104 PRO A N 1
ATOM 810 C CA . PRO A 1 104 ? -2.947 17.503 -9.338 1.00 79.19 104 PRO A CA 1
ATOM 811 C C . PRO A 1 104 ? -4.439 17.293 -9.053 1.00 79.19 104 PRO A C 1
ATOM 813 O O . PRO A 1 104 ? -4.856 17.151 -7.904 1.00 79.19 104 PRO A O 1
ATOM 816 N N . ILE A 1 105 ? -5.253 17.223 -10.111 1.00 81.06 105 ILE A N 1
ATOM 817 C CA . ILE A 1 105 ? -6.704 17.028 -10.000 1.00 81.06 105 ILE A CA 1
ATOM 818 C C . ILE A 1 105 ? -7.004 15.621 -9.488 1.00 81.06 105 ILE A C 1
ATOM 820 O O . ILE A 1 105 ? -7.869 15.437 -8.628 1.00 81.06 105 ILE A O 1
ATOM 824 N N . ARG A 1 106 ? -6.306 14.610 -10.015 1.00 82.62 106 ARG A N 1
ATOM 825 C CA . ARG A 1 106 ? -6.486 13.226 -9.575 1.00 82.62 106 ARG A CA 1
ATOM 826 C C . ARG A 1 106 ? -6.063 13.059 -8.119 1.00 82.62 106 ARG A C 1
ATOM 828 O O . ARG A 1 106 ? -6.817 12.459 -7.360 1.00 82.62 106 ARG A O 1
ATOM 835 N N . SER A 1 107 ? -4.931 13.641 -7.723 1.00 86.06 107 SER A N 1
ATOM 836 C CA . SER A 1 107 ? -4.431 13.603 -6.346 1.00 86.06 107 SER A CA 1
ATOM 837 C C . SER A 1 107 ? -5.429 1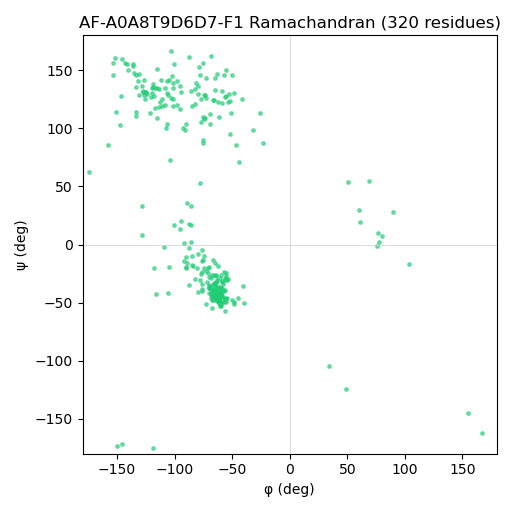4.261 -5.396 1.00 86.06 107 SER A C 1
ATOM 839 O O . SER A 1 107 ? -5.791 13.689 -4.369 1.00 86.06 107 SER A O 1
ATOM 841 N N . GLN A 1 108 ? -5.992 15.413 -5.779 1.00 87.94 108 GLN A N 1
ATOM 842 C CA . GLN A 1 108 ? -7.041 16.057 -4.993 1.00 87.94 108 GLN A CA 1
ATOM 843 C C . GLN A 1 108 ? -8.283 15.163 -4.856 1.00 87.94 108 GLN A C 1
ATOM 845 O O . GLN A 1 108 ? -8.803 15.011 -3.751 1.00 87.94 108 GLN A O 1
ATOM 850 N N . ARG A 1 109 ? -8.762 14.539 -5.941 1.00 92.44 109 ARG A N 1
ATOM 851 C CA . ARG A 1 109 ? -9.906 13.606 -5.889 1.00 92.44 109 ARG A CA 1
ATOM 852 C C . ARG A 1 109 ? -9.623 12.394 -5.004 1.00 92.44 109 ARG A C 1
ATOM 854 O O . ARG A 1 109 ? -10.502 11.994 -4.243 1.00 92.44 109 ARG A O 1
ATOM 861 N N . LEU A 1 110 ? -8.411 11.846 -5.082 1.00 92.38 110 LEU A N 1
ATOM 862 C CA . LEU A 1 110 ? -7.964 10.747 -4.235 1.00 92.38 110 LEU A CA 1
ATOM 863 C C . LEU A 1 110 ? -8.010 11.154 -2.760 1.00 92.38 110 LEU A C 1
ATOM 865 O O . LEU A 1 110 ? -8.672 10.473 -1.987 1.00 92.38 110 LEU A O 1
ATOM 869 N N . ARG A 1 111 ? -7.443 12.309 -2.380 1.00 93.69 111 ARG A N 1
ATOM 870 C CA . ARG A 1 111 ? -7.507 12.829 -0.998 1.00 93.69 111 ARG A CA 1
ATOM 871 C C . ARG A 1 111 ? -8.939 12.936 -0.470 1.00 93.69 111 ARG A C 1
ATOM 873 O O . ARG A 1 111 ? -9.218 12.498 0.641 1.00 93.69 111 ARG A O 1
ATOM 880 N N . HIS A 1 112 ? -9.866 13.475 -1.267 1.00 95.12 112 HIS A N 1
ATOM 881 C CA . HIS A 1 112 ? -11.275 13.582 -0.859 1.00 95.12 112 HIS A CA 1
ATOM 882 C C . HIS A 1 112 ? -11.906 12.211 -0.619 1.00 95.12 112 HIS A C 1
ATOM 884 O O . HIS A 1 112 ? -12.663 12.032 0.337 1.00 95.12 112 HIS A O 1
ATOM 890 N N . ARG A 1 113 ? -11.593 11.246 -1.487 1.00 96.25 113 ARG A N 1
ATOM 891 C CA . ARG A 1 113 ? -12.096 9.884 -1.356 1.00 96.25 113 ARG A CA 1
ATOM 892 C C . ARG A 1 113 ? -11.511 9.188 -0.130 1.00 96.25 113 ARG A C 1
ATOM 894 O O . ARG A 1 113 ? -12.284 8.695 0.679 1.00 96.25 113 ARG A O 1
ATOM 901 N N . VAL A 1 114 ? -10.195 9.258 0.062 1.00 97.38 114 VAL A N 1
ATOM 902 C CA . VAL A 1 114 ? -9.501 8.707 1.236 1.00 97.38 114 VAL A CA 1
ATOM 903 C C . VAL A 1 114 ? -10.082 9.282 2.526 1.00 97.38 114 VAL A C 1
ATOM 905 O O . VAL A 1 114 ? -10.440 8.535 3.432 1.00 97.38 114 VAL A O 1
ATOM 908 N N . ALA A 1 115 ? -10.286 10.601 2.585 1.00 97.06 115 ALA A N 1
ATOM 909 C CA . ALA A 1 115 ? -10.912 11.250 3.732 1.00 97.06 115 ALA A CA 1
ATOM 910 C C . ALA A 1 115 ? -12.345 10.747 3.987 1.00 97.06 115 ALA A C 1
ATOM 912 O O . ALA A 1 115 ? -12.748 10.553 5.134 1.00 97.06 115 ALA A O 1
ATOM 913 N N . SER A 1 116 ? -13.132 10.533 2.929 1.00 97.75 116 SER A N 1
ATOM 914 C CA . SER A 1 116 ? -14.487 9.980 3.032 1.00 97.75 116 SER A CA 1
ATOM 915 C C . SER A 1 116 ? -14.493 8.542 3.547 1.00 97.75 116 SER A C 1
ATOM 917 O O . SER A 1 116 ? -15.291 8.195 4.422 1.00 97.75 116 SER A O 1
ATOM 919 N N . ASP A 1 117 ? -13.599 7.709 3.026 1.00 98.25 117 ASP A N 1
ATOM 920 C CA . ASP A 1 117 ? -13.498 6.296 3.378 1.00 98.25 117 ASP A CA 1
ATOM 921 C C . ASP A 1 117 ? -12.979 6.120 4.808 1.00 98.25 117 ASP A C 1
ATOM 923 O O . ASP A 1 117 ? -13.491 5.272 5.542 1.00 98.25 117 ASP A O 1
ATOM 927 N N . ALA A 1 118 ? -12.042 6.970 5.237 1.00 98.31 118 ALA A N 1
ATOM 928 C CA . ALA A 1 118 ? -11.541 7.029 6.605 1.00 98.31 118 ALA A CA 1
ATOM 929 C C . ALA A 1 118 ? -12.608 7.479 7.614 1.00 98.31 118 ALA A C 1
ATOM 931 O O . ALA A 1 118 ? -12.763 6.849 8.659 1.00 98.31 118 ALA A O 1
ATOM 932 N N . ARG A 1 119 ? -13.425 8.498 7.299 1.00 98.25 119 ARG A N 1
ATOM 933 C CA . ARG A 1 119 ? -14.558 8.894 8.164 1.00 98.25 119 ARG A CA 1
ATOM 934 C C . ARG A 1 119 ? -15.572 7.765 8.344 1.00 98.25 119 ARG A C 1
ATOM 936 O O . ARG A 1 119 ? -16.065 7.544 9.452 1.00 98.25 119 ARG A O 1
ATOM 943 N N . GLN A 1 120 ? -15.878 7.043 7.268 1.00 98.25 120 GLN A N 1
ATOM 944 C CA . GLN A 1 120 ? -16.766 5.879 7.323 1.00 98.25 120 GLN A CA 1
ATOM 945 C C . GLN A 1 120 ? -16.145 4.739 8.138 1.00 98.25 120 GLN A C 1
ATOM 947 O O . GLN A 1 120 ? -16.830 4.158 8.976 1.00 98.25 120 GLN A O 1
ATOM 952 N N . ALA A 1 121 ? -14.854 4.458 7.941 1.00 98.00 121 ALA A N 1
ATOM 953 C CA . ALA A 1 121 ? -14.122 3.470 8.728 1.00 98.00 121 ALA A CA 1
ATOM 954 C C . ALA A 1 121 ? -14.170 3.803 10.223 1.00 98.00 121 ALA A C 1
ATOM 956 O O . ALA A 1 121 ? -14.556 2.964 11.029 1.00 98.00 121 ALA A O 1
ATOM 957 N N . LEU A 1 122 ? -13.868 5.050 10.590 1.00 97.69 122 LEU A N 1
ATOM 958 C CA . LEU A 1 122 ? -13.906 5.506 11.976 1.00 97.69 122 LEU A CA 1
ATOM 959 C C . LEU A 1 122 ? -15.313 5.410 12.580 1.00 97.69 122 LEU A C 1
ATOM 961 O O . LEU A 1 122 ? -15.467 5.031 13.737 1.00 97.69 122 LEU A O 1
ATOM 965 N N . SER A 1 123 ? -16.349 5.720 11.798 1.00 97.31 123 SER A N 1
ATOM 966 C CA . SER A 1 123 ? -17.740 5.560 12.240 1.00 97.31 123 SER A CA 1
ATOM 967 C C . SER A 1 123 ? -18.073 4.091 12.513 1.00 97.31 123 SER A C 1
ATOM 969 O O . SER A 1 123 ? -18.702 3.790 13.525 1.00 97.31 123 SER A O 1
ATOM 971 N N . LYS A 1 124 ? -17.593 3.172 11.663 1.00 97.06 124 LYS A N 1
ATOM 972 C CA . LYS A 1 124 ? -17.732 1.725 11.868 1.00 97.06 124 LYS A CA 1
ATOM 973 C C . LYS A 1 124 ? -16.995 1.262 13.131 1.00 97.06 124 LYS A C 1
ATOM 975 O O . LYS A 1 124 ? -17.596 0.570 13.943 1.00 97.06 124 LYS A O 1
ATOM 980 N N . LEU A 1 125 ? -15.755 1.711 13.346 1.00 97.25 125 LEU A N 1
ATOM 981 C CA . LEU A 1 125 ? -14.978 1.405 14.557 1.00 97.25 125 LEU A CA 1
ATOM 982 C C . LEU A 1 125 ? -15.674 1.880 15.840 1.00 97.25 125 LEU A C 1
ATOM 984 O O . LEU A 1 125 ? -15.671 1.167 16.836 1.00 97.25 125 LEU A O 1
ATOM 988 N N . LYS A 1 126 ? -16.300 3.064 15.818 1.00 96.06 126 LYS A N 1
ATOM 989 C CA . LYS A 1 126 ? -17.045 3.609 16.968 1.00 96.06 126 LYS A CA 1
ATOM 990 C C . LYS A 1 126 ? -18.321 2.829 17.292 1.00 96.06 126 LYS A C 1
ATOM 992 O O . LYS A 1 126 ? -18.753 2.841 18.439 1.00 96.06 126 LYS A O 1
ATOM 997 N N . ALA A 1 127 ? -18.936 2.203 16.292 1.00 95.62 127 ALA A N 1
ATOM 998 C CA . ALA A 1 127 ? -20.154 1.412 16.457 1.00 95.62 127 ALA A CA 1
ATOM 999 C C . ALA A 1 127 ? -19.878 -0.064 16.792 1.00 95.62 127 ALA A C 1
ATOM 1001 O O . ALA A 1 127 ? -20.789 -0.780 17.206 1.00 95.62 127 ALA A O 1
ATOM 1002 N N . ALA A 1 128 ? -18.651 -0.532 16.576 1.00 94.12 128 ALA A N 1
ATOM 1003 C CA . ALA A 1 128 ? -18.289 -1.928 16.725 1.00 94.12 128 ALA A CA 1
ATOM 1004 C C . ALA A 1 128 ? -17.875 -2.293 18.153 1.00 94.12 128 ALA A C 1
ATOM 1006 O O . ALA A 1 128 ? -17.491 -1.460 18.970 1.00 94.12 128 ALA A O 1
ATOM 1007 N N . THR A 1 129 ? -17.911 -3.595 18.431 1.00 83.12 129 THR A N 1
ATOM 1008 C CA . THR A 1 129 ? -17.404 -4.176 19.683 1.00 83.12 129 THR A CA 1
ATOM 1009 C C . THR A 1 129 ? -15.879 -4.118 19.761 1.00 83.12 129 THR A C 1
ATOM 1011 O O . THR A 1 129 ? -15.318 -4.041 20.852 1.00 83.12 129 THR A O 1
ATOM 1014 N N . ARG A 1 130 ? -15.205 -4.131 18.603 1.00 83.88 130 ARG A N 1
ATOM 1015 C CA . ARG A 1 130 ? -13.762 -3.925 18.462 1.00 83.88 130 ARG A CA 1
ATOM 1016 C C . ARG A 1 130 ? -13.497 -2.514 17.952 1.00 83.88 130 ARG A C 1
ATOM 1018 O O . ARG A 1 130 ? -13.987 -2.129 16.897 1.00 83.88 130 ARG A O 1
ATOM 1025 N N . SER A 1 131 ? -12.659 -1.772 18.664 1.00 90.56 131 SER A N 1
ATOM 1026 C CA . SER A 1 131 ? -12.365 -0.363 18.375 1.00 90.56 131 SER A CA 1
ATOM 1027 C C . SER A 1 131 ? -11.104 -0.143 17.531 1.00 90.56 131 SER A C 1
ATOM 1029 O O . SER A 1 131 ? -10.619 0.985 17.444 1.00 90.56 131 SER A O 1
ATOM 1031 N N . ARG A 1 132 ? -10.549 -1.199 16.918 1.00 96.06 132 ARG A N 1
ATOM 1032 C CA . ARG A 1 132 ? -9.277 -1.145 16.180 1.00 96.06 132 ARG A CA 1
ATOM 1033 C C . ARG A 1 132 ? -9.438 -1.533 14.716 1.00 96.06 132 ARG A C 1
ATOM 1035 O O . ARG A 1 132 ? -10.072 -2.540 14.384 1.00 96.06 132 ARG A O 1
ATOM 1042 N N . GLY A 1 133 ? -8.827 -0.730 13.854 1.00 97.88 133 GLY A N 1
ATOM 1043 C CA . GLY A 1 133 ? -8.605 -1.034 12.449 1.00 97.88 133 GLY A CA 1
ATOM 1044 C C . GLY A 1 133 ? -7.161 -1.454 12.175 1.00 97.88 133 GLY A C 1
ATOM 1045 O O . GLY A 1 133 ? -6.274 -1.268 13.005 1.00 97.88 133 GLY A O 1
ATOM 1046 N N . LEU A 1 134 ? -6.938 -2.010 10.991 1.00 98.38 134 LEU A N 1
ATOM 1047 C CA . LEU A 1 134 ? -5.630 -2.366 10.460 1.00 98.38 134 LEU A CA 1
ATOM 1048 C C . LEU A 1 134 ? -5.432 -1.669 9.117 1.00 98.38 134 LEU A C 1
ATOM 1050 O O . LEU A 1 134 ? -6.287 -1.773 8.236 1.00 98.38 134 LEU A O 1
ATOM 1054 N N . PHE A 1 135 ? -4.303 -0.993 8.954 1.00 98.62 135 PHE A N 1
ATOM 1055 C CA . PHE A 1 135 ? -3.854 -0.458 7.678 1.00 98.62 135 PHE A CA 1
ATOM 1056 C C . PHE A 1 135 ? -2.620 -1.231 7.204 1.00 98.62 135 PHE A C 1
ATOM 1058 O O . PHE A 1 135 ? -1.628 -1.342 7.923 1.00 98.62 135 PHE A O 1
ATOM 1065 N N . ILE A 1 136 ? -2.675 -1.768 5.988 1.00 98.75 136 ILE A N 1
ATOM 1066 C CA . ILE A 1 136 ? -1.586 -2.533 5.377 1.00 98.75 136 ILE A CA 1
ATOM 1067 C C . ILE A 1 136 ? -1.054 -1.734 4.190 1.00 98.75 136 ILE A C 1
ATOM 1069 O O . ILE A 1 136 ? -1.795 -1.485 3.243 1.00 98.75 136 ILE A O 1
ATOM 1073 N N . ASP A 1 137 ? 0.214 -1.340 4.237 1.00 98.62 137 ASP A N 1
ATOM 1074 C CA . ASP A 1 137 ? 0.917 -0.617 3.174 1.00 98.62 137 ASP A CA 1
ATOM 1075 C C . ASP A 1 137 ? 1.895 -1.568 2.477 1.00 98.62 137 ASP A C 1
ATOM 1077 O O . ASP A 1 137 ? 2.947 -1.908 3.018 1.00 98.62 137 ASP A O 1
ATOM 1081 N N . CYS A 1 138 ? 1.537 -2.043 1.286 1.00 98.50 138 CYS A N 1
ATOM 1082 C CA . CYS A 1 138 ? 2.412 -2.861 0.455 1.00 98.50 138 CYS A CA 1
ATOM 1083 C C . CYS A 1 138 ? 3.181 -2.009 -0.562 1.00 98.50 138 CYS A C 1
ATOM 1085 O O . CYS A 1 138 ? 2.583 -1.181 -1.255 1.00 98.50 138 CYS A O 1
ATOM 1087 N N . GLY A 1 139 ? 4.500 -2.238 -0.616 1.00 97.19 139 GLY A N 1
ATOM 1088 C CA . GLY A 1 139 ? 5.472 -1.360 -1.275 1.00 97.19 139 GLY A CA 1
ATOM 1089 C C . GLY A 1 139 ? 5.605 -0.054 -0.514 1.00 97.19 139 GLY A C 1
ATOM 1090 O O . GLY A 1 139 ? 5.348 1.034 -1.032 1.00 97.19 139 GLY A O 1
ATOM 1091 N N . SER A 1 140 ? 5.911 -0.173 0.778 1.00 97.38 140 SER A N 1
ATOM 1092 C CA . SER A 1 140 ? 6.047 0.993 1.646 1.00 97.38 140 SER A CA 1
ATOM 1093 C C . SER A 1 140 ? 7.213 1.883 1.219 1.00 97.38 140 SER A C 1
ATOM 1095 O O . SER A 1 140 ? 7.173 3.087 1.488 1.00 97.38 140 SER A O 1
ATOM 1097 N N . ASN A 1 141 ? 8.234 1.329 0.554 1.00 95.88 141 ASN A N 1
ATOM 1098 C CA . ASN A 1 141 ? 9.481 2.006 0.229 1.00 95.88 141 ASN A CA 1
ATOM 1099 C C . ASN A 1 141 ? 10.033 2.694 1.487 1.00 95.88 141 ASN A C 1
ATOM 1101 O O . ASN A 1 141 ? 10.161 2.072 2.538 1.00 95.88 141 ASN A O 1
ATOM 1105 N N . ILE A 1 142 ? 10.277 4.002 1.433 1.00 95.75 142 ILE A N 1
ATOM 1106 C CA . ILE A 1 142 ? 10.714 4.811 2.583 1.00 95.75 142 ILE A CA 1
ATOM 1107 C C . ILE A 1 142 ? 9.548 5.364 3.436 1.00 95.75 142 ILE A C 1
ATOM 1109 O O . ILE A 1 142 ? 9.714 6.327 4.184 1.00 95.75 142 ILE A O 1
ATOM 1113 N N . GLY A 1 143 ? 8.346 4.795 3.304 1.00 96.38 143 GLY A N 1
ATOM 1114 C CA . GLY A 1 143 ? 7.157 5.088 4.115 1.00 96.38 143 GLY A CA 1
ATOM 1115 C C . GLY A 1 143 ? 6.262 6.214 3.593 1.00 96.38 143 GLY A C 1
ATOM 1116 O O . GLY A 1 143 ? 5.592 6.896 4.370 1.00 96.38 143 GLY A O 1
ATOM 1117 N N . GLN A 1 144 ? 6.243 6.454 2.283 1.00 94.62 144 GLN A N 1
ATOM 1118 C CA . GLN A 1 144 ? 5.450 7.543 1.692 1.00 94.62 144 GLN A CA 1
ATOM 1119 C C . GLN A 1 144 ? 3.948 7.281 1.761 1.00 94.62 144 GLN A C 1
ATOM 1121 O O . GLN A 1 144 ? 3.190 8.192 2.104 1.00 94.62 144 GLN A O 1
ATOM 1126 N N . GLY A 1 145 ? 3.536 6.037 1.492 1.00 95.75 145 GLY A N 1
ATOM 1127 C CA . GLY A 1 145 ? 2.159 5.586 1.676 1.00 95.75 145 GLY A CA 1
ATOM 1128 C C . GLY A 1 145 ? 1.717 5.828 3.117 1.00 95.75 145 GLY A C 1
ATOM 1129 O O . GLY A 1 145 ? 0.793 6.606 3.353 1.00 95.75 145 GLY A O 1
ATOM 1130 N N . TYR A 1 146 ? 2.448 5.277 4.087 1.00 96.31 146 TYR A N 1
ATOM 1131 C CA . TYR A 1 146 ? 2.230 5.526 5.513 1.00 96.31 146 TYR A CA 1
ATOM 1132 C C . TYR A 1 146 ? 2.094 7.015 5.862 1.00 96.31 146 TYR A C 1
ATOM 1134 O O . TYR A 1 146 ? 1.113 7.407 6.494 1.00 96.31 146 TYR A O 1
ATOM 1142 N N . ARG A 1 147 ? 3.029 7.876 5.440 1.00 94.75 147 ARG A N 1
ATOM 1143 C CA . ARG A 1 147 ? 2.979 9.322 5.741 1.00 94.75 147 ARG A CA 1
ATOM 1144 C C . ARG A 1 147 ? 1.729 9.998 5.182 1.00 94.75 147 ARG A C 1
ATOM 1146 O O . ARG A 1 147 ? 1.185 10.898 5.817 1.00 94.75 147 ARG A O 1
ATOM 1153 N N . PHE A 1 148 ? 1.267 9.577 4.008 1.00 95.31 148 PHE A N 1
ATOM 1154 C CA . PHE A 1 148 ? 0.038 10.092 3.418 1.00 95.31 148 PHE A CA 1
ATOM 1155 C C . PHE A 1 148 ? -1.205 9.573 4.156 1.00 95.31 148 PHE A C 1
ATOM 1157 O O . PHE A 1 148 ? -2.070 10.358 4.548 1.00 95.31 148 PHE A O 1
ATOM 1164 N N . PHE A 1 149 ? -1.302 8.257 4.355 1.00 97.06 149 PHE A N 1
ATOM 1165 C CA . PHE A 1 149 ? -2.504 7.604 4.871 1.00 97.06 149 PHE A CA 1
ATOM 1166 C C . PHE A 1 149 ? -2.690 7.754 6.382 1.00 97.06 149 PHE A C 1
ATOM 1168 O O . PHE A 1 149 ? -3.835 7.854 6.825 1.00 97.06 149 PHE A O 1
ATOM 1175 N N . SER A 1 150 ? -1.613 7.860 7.166 1.00 95.81 150 SER A N 1
ATOM 1176 C CA . SER A 1 150 ? -1.671 8.027 8.632 1.00 95.81 150 SER A CA 1
ATOM 1177 C C . SER A 1 150 ? -2.356 9.312 9.087 1.00 95.81 150 SER A C 1
ATOM 1179 O O . SER A 1 150 ? -2.876 9.380 10.197 1.00 95.81 150 SER A O 1
ATOM 1181 N N . ARG A 1 151 ? -2.476 10.296 8.194 1.00 94.12 151 ARG A N 1
ATOM 1182 C CA . ARG A 1 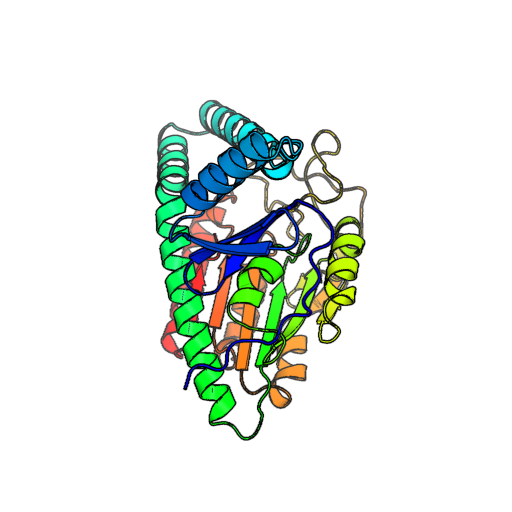151 ? -3.251 11.527 8.409 1.00 94.12 151 ARG A CA 1
ATOM 1183 C C . ARG A 1 151 ? -4.763 11.301 8.401 1.00 94.12 151 ARG A C 1
ATOM 1185 O O . ARG A 1 151 ? -5.510 12.102 8.953 1.00 94.12 151 ARG A O 1
ATOM 1192 N N . TYR A 1 152 ? -5.218 10.237 7.742 1.00 97.00 152 TYR A N 1
ATOM 1193 C CA . TYR A 1 152 ? -6.632 9.883 7.614 1.00 97.00 152 TYR A CA 1
ATOM 1194 C C . TYR A 1 152 ? -6.991 8.685 8.496 1.00 97.00 152 TYR A C 1
ATOM 1196 O O . TYR A 1 152 ? -8.033 8.680 9.147 1.00 97.00 152 TYR A O 1
ATOM 1204 N N . TYR A 1 153 ? -6.117 7.682 8.534 1.00 96.94 153 TYR A N 1
ATOM 1205 C CA . TYR A 1 153 ? -6.249 6.466 9.328 1.00 96.94 153 TYR A CA 1
ATOM 1206 C C . TYR A 1 153 ? -5.322 6.555 10.545 1.00 96.94 153 TYR A C 1
ATOM 1208 O O . TYR A 1 153 ? -4.261 5.944 10.579 1.00 96.94 153 TYR A O 1
ATOM 1216 N N . THR A 1 154 ? -5.668 7.379 11.530 1.00 95.31 154 THR A N 1
ATOM 1217 C CA . THR A 1 154 ? -4.717 7.744 12.592 1.00 95.31 154 THR A CA 1
ATOM 1218 C C . THR A 1 154 ? -4.269 6.546 13.448 1.00 95.31 154 THR A C 1
ATOM 1220 O O . THR A 1 154 ? -5.071 5.638 13.697 1.00 95.31 154 THR A O 1
ATOM 1223 N N . PRO A 1 155 ? -3.016 6.539 13.945 1.00 93.88 155 PRO A N 1
ATOM 1224 C CA . PRO A 1 155 ? -2.488 5.478 14.815 1.00 93.88 155 PRO A CA 1
ATOM 1225 C C . PRO A 1 155 ? -3.308 5.195 16.082 1.00 93.88 155 PRO A C 1
ATOM 1227 O O . PRO A 1 155 ? -3.335 4.063 16.563 1.00 93.88 155 PRO A O 1
ATOM 1230 N N . ASP A 1 156 ? -4.043 6.193 16.583 1.00 93.06 156 ASP A N 1
ATOM 1231 C CA . ASP A 1 156 ? -4.965 6.040 17.719 1.00 93.06 156 ASP A CA 1
ATOM 1232 C C . ASP A 1 156 ? -6.065 5.001 17.454 1.00 93.06 156 ASP A C 1
ATOM 1234 O O . ASP A 1 156 ? -6.614 4.390 18.372 1.00 93.06 156 ASP A O 1
ATOM 1238 N N . HIS A 1 157 ? -6.405 4.792 16.181 1.00 95.81 157 HIS A N 1
ATOM 1239 C CA . HIS A 1 157 ? -7.479 3.903 15.750 1.00 95.81 157 HIS A CA 1
ATOM 1240 C C . HIS A 1 157 ? -6.986 2.737 14.893 1.00 95.81 157 HIS A C 1
ATOM 1242 O O . HIS A 1 157 ? -7.680 1.722 14.805 1.00 95.81 157 HIS A O 1
ATOM 1248 N N . PHE A 1 158 ? -5.802 2.855 14.290 1.00 97.25 158 PHE A N 1
ATOM 1249 C CA . PHE A 1 158 ? -5.269 1.883 13.343 1.00 97.25 158 PHE A CA 1
ATOM 1250 C C . PHE A 1 158 ? -3.894 1.368 13.758 1.00 97.25 158 PHE A C 1
ATOM 1252 O O . PHE A 1 158 ? -2.985 2.147 14.031 1.00 97.25 158 PHE A O 1
ATOM 1259 N N . A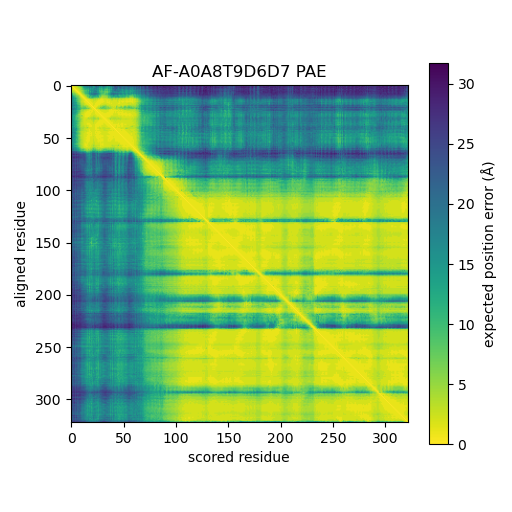SP A 1 159 ? -3.744 0.046 13.735 1.00 97.31 159 ASP A N 1
ATOM 1260 C CA . ASP A 1 159 ? -2.429 -0.584 13.649 1.00 97.31 159 ASP A CA 1
ATOM 1261 C C . ASP A 1 159 ? -1.929 -0.548 12.208 1.00 97.31 159 ASP A C 1
ATOM 1263 O O . ASP A 1 159 ? -2.723 -0.564 11.262 1.00 97.31 159 ASP A O 1
ATOM 1267 N N . TYR A 1 160 ? -0.610 -0.544 12.047 1.00 98.12 160 TYR A N 1
ATOM 1268 C CA . TYR A 1 160 ? 0.037 -0.487 10.744 1.00 98.12 160 TYR A CA 1
ATOM 1269 C C . TYR A 1 160 ? 0.896 -1.713 10.471 1.00 98.12 160 TYR A C 1
ATOM 1271 O O . TYR A 1 160 ? 1.652 -2.156 11.331 1.00 98.12 160 TYR A O 1
ATOM 1279 N N . VAL A 1 161 ? 0.820 -2.217 9.242 1.00 98.50 161 VAL A N 1
ATOM 1280 C CA . VAL A 1 161 ? 1.757 -3.198 8.688 1.00 98.50 161 VAL A CA 1
ATOM 1281 C C . VAL A 1 161 ? 2.388 -2.587 7.444 1.00 98.50 161 VAL A C 1
ATOM 1283 O O . VAL A 1 161 ? 1.693 -2.362 6.455 1.00 98.50 161 VAL A O 1
ATOM 1286 N N . LEU A 1 162 ? 3.689 -2.314 7.501 1.00 98.31 162 LEU A N 1
ATOM 1287 C CA . LEU A 1 162 ? 4.472 -1.781 6.387 1.00 98.31 162 LEU A CA 1
ATOM 1288 C C . LEU A 1 162 ? 5.272 -2.915 5.747 1.00 98.31 162 LEU A C 1
ATOM 1290 O O . LEU A 1 162 ? 6.077 -3.561 6.416 1.00 98.31 162 LEU A O 1
ATOM 1294 N N . VAL A 1 163 ? 5.031 -3.182 4.467 1.00 98.56 163 VAL A N 1
ATOM 1295 C CA . VAL A 1 163 ? 5.638 -4.291 3.725 1.00 98.56 163 VAL A CA 1
ATOM 1296 C C . VAL A 1 163 ? 6.608 -3.736 2.689 1.00 98.56 163 VAL A C 1
ATOM 1298 O O . VAL A 1 163 ? 6.193 -3.010 1.782 1.00 98.56 163 VAL A O 1
ATOM 1301 N N . GLU A 1 164 ? 7.883 -4.102 2.814 1.00 97.69 164 GLU A N 1
ATOM 1302 C CA . GLU A 1 164 ? 8.950 -3.637 1.925 1.00 97.69 164 GLU A CA 1
ATOM 1303 C C . GLU A 1 164 ? 10.086 -4.672 1.813 1.00 97.69 164 GLU A C 1
ATOM 1305 O O . GLU A 1 164 ? 10.767 -4.932 2.809 1.00 97.69 164 GLU A O 1
ATOM 1310 N N . PRO A 1 165 ? 10.312 -5.284 0.634 1.00 96.06 165 PRO A N 1
ATOM 1311 C CA . PRO A 1 165 ? 11.402 -6.239 0.442 1.00 96.06 165 PRO A CA 1
ATOM 1312 C C . PRO A 1 165 ? 12.794 -5.604 0.299 1.00 96.06 165 PRO A C 1
ATOM 1314 O O . PRO A 1 165 ? 13.786 -6.290 0.542 1.00 96.06 165 PRO A O 1
ATOM 1317 N N . ASN A 1 166 ? 12.910 -4.339 -0.115 1.00 93.31 166 ASN A N 1
ATOM 1318 C CA . ASN A 1 166 ? 14.202 -3.685 -0.296 1.00 93.31 166 ASN A CA 1
ATOM 1319 C C . ASN A 1 166 ? 14.823 -3.338 1.064 1.00 93.31 166 ASN A C 1
ATOM 1321 O O . ASN A 1 166 ? 14.409 -2.393 1.742 1.00 93.31 166 ASN A O 1
ATOM 1325 N N . LYS A 1 167 ? 15.881 -4.062 1.447 1.00 93.38 167 LYS A N 1
ATOM 1326 C CA . LYS A 1 167 ? 16.571 -3.860 2.730 1.00 93.38 167 LYS A CA 1
ATOM 1327 C C . LYS A 1 167 ? 17.069 -2.428 2.952 1.00 93.38 167 LYS A C 1
ATOM 1329 O O . LYS A 1 167 ? 17.135 -1.986 4.096 1.00 93.38 167 LYS A O 1
ATOM 1334 N N . ASN A 1 168 ? 17.387 -1.695 1.883 1.00 91.62 168 ASN A N 1
ATOM 1335 C CA . ASN A 1 168 ? 17.898 -0.326 1.977 1.00 91.62 168 ASN A CA 1
ATOM 1336 C C . ASN A 1 168 ? 16.817 0.664 2.438 1.00 91.62 168 ASN A C 1
ATOM 1338 O O . ASN A 1 168 ? 17.133 1.744 2.930 1.00 91.62 168 ASN A O 1
ATOM 1342 N N . CYS A 1 169 ? 15.542 0.297 2.310 1.00 94.31 169 CYS A N 1
ATOM 1343 C CA . CYS A 1 169 ? 14.419 1.087 2.796 1.00 94.31 169 CYS A CA 1
ATOM 1344 C C . CYS A 1 169 ? 14.128 0.843 4.289 1.00 94.31 169 CYS A C 1
ATOM 1346 O O . CYS A 1 169 ? 13.471 1.664 4.930 1.00 94.31 169 CYS A O 1
ATOM 1348 N N . LEU A 1 170 ? 14.618 -0.261 4.870 1.00 95.56 170 LEU A N 1
ATOM 1349 C CA . LEU A 1 170 ? 14.228 -0.691 6.218 1.00 95.56 170 LEU A CA 1
ATOM 1350 C C . LEU A 1 170 ? 14.677 0.271 7.317 1.00 95.56 170 LEU A C 1
ATOM 1352 O O . LEU A 1 170 ? 13.945 0.429 8.289 1.00 95.56 170 LEU A O 1
ATOM 1356 N N . GLU A 1 171 ? 15.825 0.936 7.171 1.00 95.06 171 GLU A N 1
ATOM 1357 C CA . GLU A 1 171 ? 16.284 1.942 8.140 1.00 95.06 171 GLU A CA 1
ATOM 1358 C C . GLU A 1 171 ? 15.279 3.101 8.255 1.00 95.06 171 GLU A C 1
ATOM 1360 O O . GLU A 1 171 ? 14.889 3.489 9.357 1.00 95.06 171 GLU A O 1
ATOM 1365 N N . TYR A 1 172 ? 14.759 3.581 7.121 1.00 95.00 172 TYR A N 1
ATOM 1366 C CA . TYR A 1 172 ? 13.735 4.628 7.086 1.00 95.00 172 TYR A CA 1
ATOM 1367 C C . TYR A 1 172 ? 12.433 4.171 7.751 1.00 95.00 172 TYR A C 1
ATOM 1369 O O . TYR A 1 172 ? 11.844 4.910 8.542 1.00 95.00 172 TYR A O 1
ATOM 1377 N N . LEU A 1 173 ? 11.996 2.940 7.470 1.00 96.06 173 LEU A N 1
ATOM 1378 C CA . LEU A 1 173 ? 10.783 2.377 8.068 1.00 96.06 173 LEU A CA 1
ATOM 1379 C C . LEU A 1 173 ? 10.932 2.164 9.580 1.00 96.06 173 LEU A C 1
ATOM 1381 O O . LEU A 1 173 ? 10.003 2.436 10.340 1.00 96.06 173 LEU A O 1
ATOM 1385 N N . GLN A 1 174 ? 12.104 1.722 10.038 1.00 95.88 174 GLN A N 1
ATOM 1386 C CA . GLN A 1 174 ? 12.408 1.589 11.463 1.00 95.88 174 GLN A CA 1
ATOM 1387 C C . GLN A 1 174 ? 12.391 2.946 12.175 1.00 95.88 174 GLN A C 1
ATOM 1389 O O . GLN A 1 174 ? 11.875 3.030 13.291 1.00 95.88 174 GLN A O 1
ATOM 1394 N N . GLY A 1 175 ? 12.864 4.006 11.513 1.00 94.25 175 GLY A N 1
ATOM 1395 C CA . GLY A 1 175 ? 12.722 5.382 11.990 1.00 94.25 175 GLY A CA 1
ATOM 1396 C C . GLY A 1 175 ? 11.259 5.750 12.257 1.00 94.25 175 GLY A C 1
ATOM 1397 O O . GLY A 1 175 ? 10.925 6.156 13.367 1.00 94.25 175 GLY A O 1
ATOM 1398 N N . LEU A 1 176 ? 10.358 5.485 11.304 1.00 93.12 176 LEU A N 1
ATOM 1399 C CA . LEU A 1 176 ? 8.918 5.754 11.463 1.00 93.12 176 LEU A CA 1
ATOM 1400 C C . LEU A 1 176 ? 8.279 4.951 12.605 1.00 93.12 176 LEU A C 1
ATOM 1402 O O . LEU A 1 176 ? 7.408 5.455 13.313 1.00 93.12 176 LEU A O 1
ATOM 1406 N N . ARG A 1 177 ? 8.715 3.704 12.812 1.00 91.31 177 ARG A N 1
ATOM 1407 C CA . ARG A 1 177 ? 8.243 2.868 13.924 1.00 91.31 177 ARG A CA 1
ATOM 1408 C C . ARG A 1 177 ? 8.672 3.411 15.286 1.00 91.31 177 ARG A C 1
ATOM 1410 O O . ARG A 1 177 ? 7.926 3.278 16.250 1.00 91.31 177 ARG A O 1
ATOM 1417 N N . SER A 1 178 ? 9.855 4.014 15.392 1.00 80.38 178 SER A N 1
ATOM 1418 C CA . SER A 1 178 ? 10.317 4.595 16.662 1.00 80.38 178 SER A CA 1
ATOM 1419 C C . SER A 1 178 ? 9.438 5.762 17.134 1.00 80.38 178 SER A C 1
ATOM 1421 O O . SER A 1 178 ? 9.286 5.974 18.335 1.00 80.38 178 SER A O 1
ATOM 1423 N N . GLU A 1 179 ? 8.785 6.450 16.195 1.00 78.56 179 GLU A N 1
ATOM 1424 C CA . GLU A 1 179 ? 7.821 7.524 16.457 1.00 78.56 179 GLU A CA 1
ATOM 1425 C C . GLU A 1 179 ? 6.424 6.984 16.818 1.00 78.56 179 GLU A C 1
ATOM 1427 O O . GLU A 1 179 ? 5.616 7.695 17.413 1.00 78.56 179 GLU A O 1
ATOM 1432 N N . ASN A 1 180 ? 6.124 5.725 16.468 1.00 73.50 180 ASN A N 1
ATOM 1433 C CA . ASN A 1 180 ? 4.802 5.123 16.607 1.00 73.50 180 ASN A CA 1
ATOM 1434 C C . ASN A 1 180 ? 4.880 3.611 16.899 1.00 73.50 180 ASN A C 1
ATOM 1436 O O . ASN A 1 180 ? 5.080 2.784 16.006 1.00 73.50 180 ASN A O 1
ATOM 1440 N N . GLY A 1 181 ? 4.660 3.235 18.163 1.00 73.69 181 GLY A N 1
ATOM 1441 C CA . GLY A 1 181 ? 4.808 1.852 18.631 1.00 73.69 181 GLY A CA 1
ATOM 1442 C C . GLY A 1 181 ? 3.831 0.832 18.025 1.00 73.69 181 GLY A C 1
ATOM 1443 O O . GLY A 1 181 ? 4.095 -0.368 18.102 1.00 73.69 181 GLY A O 1
ATOM 1444 N N . ALA A 1 182 ? 2.736 1.270 17.393 1.00 87.00 182 ALA A N 1
ATOM 1445 C CA . ALA A 1 182 ? 1.685 0.415 16.827 1.00 87.00 182 ALA A CA 1
ATOM 1446 C C . ALA A 1 182 ? 1.947 -0.004 15.359 1.00 87.00 182 ALA A C 1
ATOM 1448 O O . ALA A 1 182 ? 1.026 -0.093 14.544 1.00 87.00 182 ALA A O 1
ATOM 1449 N N . MET A 1 183 ? 3.215 -0.230 15.004 1.00 96.12 183 MET A N 1
ATOM 1450 C CA . MET A 1 183 ? 3.650 -0.518 13.636 1.00 96.12 183 MET A CA 1
ATOM 1451 C C . MET A 1 183 ? 4.471 -1.813 13.555 1.00 96.12 183 MET A C 1
ATOM 1453 O O . MET A 1 183 ? 5.461 -1.997 14.267 1.00 96.12 183 MET A O 1
ATOM 1457 N N . GLU A 1 184 ? 4.072 -2.698 12.646 1.00 97.31 184 GLU A N 1
ATOM 1458 C CA . GLU A 1 184 ? 4.790 -3.899 12.224 1.00 97.31 184 GLU A CA 1
ATOM 1459 C C . GLU A 1 184 ? 5.483 -3.630 10.881 1.00 97.31 184 GLU A C 1
ATOM 1461 O O . GLU A 1 184 ? 4.880 -3.071 9.967 1.00 97.31 184 GLU A O 1
ATOM 1466 N N . ILE A 1 185 ? 6.747 -4.039 10.752 1.00 98.00 185 ILE A N 1
ATOM 1467 C CA . ILE A 1 185 ? 7.500 -3.960 9.494 1.00 98.00 185 ILE A CA 1
ATOM 1468 C C . ILE A 1 185 ? 7.746 -5.386 9.008 1.00 98.00 185 ILE A C 1
ATOM 1470 O O . ILE A 1 185 ? 8.348 -6.190 9.721 1.00 98.00 185 ILE A O 1
ATOM 1474 N N . VAL A 1 186 ? 7.302 -5.686 7.791 1.00 98.25 186 VAL A N 1
ATOM 1475 C CA . VAL A 1 186 ? 7.481 -6.976 7.126 1.00 98.25 186 VAL A CA 1
ATOM 1476 C C . VAL A 1 186 ? 8.508 -6.801 6.011 1.00 98.25 186 VAL A C 1
ATOM 1478 O O . VAL A 1 186 ? 8.190 -6.331 4.920 1.00 98.25 186 VAL A O 1
ATOM 1481 N N . ALA A 1 187 ? 9.749 -7.202 6.290 1.00 97.56 187 ALA A N 1
ATOM 1482 C CA . ALA A 1 187 ? 10.874 -7.156 5.351 1.00 97.56 187 ALA A CA 1
ATOM 1483 C C . ALA A 1 187 ? 10.822 -8.306 4.321 1.00 97.56 187 ALA A C 1
ATOM 1485 O O . ALA A 1 187 ? 11.746 -9.112 4.215 1.00 97.56 187 ALA A O 1
ATOM 1486 N N . LYS A 1 188 ? 9.686 -8.449 3.632 1.00 97.81 188 LYS A N 1
ATOM 1487 C CA . LYS A 1 188 ? 9.403 -9.504 2.648 1.00 97.81 188 LYS A CA 1
ATOM 1488 C C . LYS A 1 188 ? 8.580 -8.926 1.504 1.00 97.81 188 LYS A C 1
ATOM 1490 O O . LYS A 1 188 ? 7.845 -7.961 1.692 1.00 97.81 188 LYS A O 1
ATOM 1495 N N . ALA A 1 189 ? 8.635 -9.553 0.337 1.00 97.56 189 ALA A N 1
ATOM 1496 C CA . ALA A 1 189 ? 7.778 -9.191 -0.781 1.00 97.56 189 ALA A CA 1
ATOM 1497 C C . ALA A 1 189 ? 6.375 -9.794 -0.600 1.00 97.56 189 ALA A C 1
ATOM 1499 O O . ALA A 1 189 ? 6.221 -10.997 -0.361 1.00 97.56 189 ALA A O 1
ATOM 1500 N N . ALA A 1 190 ? 5.341 -8.964 -0.738 1.00 98.38 190 ALA A N 1
ATOM 1501 C CA . ALA A 1 190 ? 3.970 -9.451 -0.817 1.00 98.38 190 ALA A CA 1
ATOM 1502 C C . ALA A 1 190 ? 3.791 -10.288 -2.095 1.00 98.38 190 ALA A C 1
ATOM 1504 O O . ALA A 1 190 ? 4.206 -9.886 -3.181 1.00 98.38 190 ALA A O 1
ATOM 1505 N N . SER A 1 191 ? 3.182 -11.463 -1.963 1.00 98.31 191 SER A N 1
ATOM 1506 C CA . SER A 1 191 ? 2.923 -12.395 -3.060 1.00 98.31 191 SER A CA 1
ATOM 1507 C C . SER A 1 191 ? 1.655 -13.215 -2.779 1.00 98.31 191 SER A C 1
ATOM 1509 O O . SER A 1 191 ? 0.930 -12.972 -1.812 1.00 98.31 191 SER A O 1
ATOM 1511 N N . VAL A 1 192 ? 1.373 -14.206 -3.625 1.00 98.31 192 VAL A N 1
ATOM 1512 C CA . VAL A 1 192 ? 0.282 -15.180 -3.442 1.00 98.31 192 VAL A CA 1
ATOM 1513 C C . VAL A 1 192 ? 0.693 -16.366 -2.564 1.00 98.31 192 VAL A C 1
ATOM 1515 O O . VAL A 1 192 ? -0.159 -17.077 -2.031 1.00 98.31 192 VAL A O 1
ATOM 1518 N N . LYS A 1 193 ? 1.998 -16.587 -2.374 1.00 98.00 193 LYS A N 1
ATOM 1519 C CA . LYS A 1 193 ? 2.555 -17.728 -1.636 1.00 98.00 193 LYS A CA 1
ATOM 1520 C C . LYS A 1 193 ? 3.821 -17.348 -0.877 1.00 98.00 193 LYS A C 1
ATOM 1522 O O . LYS A 1 193 ? 4.483 -16.371 -1.209 1.00 98.00 193 LYS A O 1
ATOM 1527 N N . ASP A 1 194 ? 4.146 -18.165 0.115 1.00 98.38 194 ASP A N 1
ATOM 1528 C CA . ASP A 1 194 ? 5.409 -18.089 0.842 1.00 98.38 194 ASP A CA 1
ATOM 1529 C C . ASP A 1 194 ? 6.542 -18.722 0.015 1.00 98.38 194 ASP A C 1
ATOM 1531 O O . ASP A 1 194 ? 6.314 -19.692 -0.718 1.00 98.38 194 ASP A O 1
ATOM 1535 N N . GLY A 1 195 ? 7.758 -18.188 0.124 1.00 97.69 195 GLY A N 1
ATOM 1536 C CA . GLY A 1 195 ? 8.920 -18.686 -0.616 1.00 97.69 195 GLY A CA 1
ATOM 1537 C C . GLY A 1 195 ? 9.990 -17.623 -0.817 1.00 97.69 195 GLY A C 1
ATOM 1538 O O . GLY A 1 195 ? 10.167 -16.750 0.027 1.00 97.69 195 GLY A O 1
ATOM 1539 N N . TYR A 1 196 ? 10.663 -17.660 -1.963 1.00 96.25 196 TYR A N 1
ATOM 1540 C CA . TYR A 1 196 ? 11.703 -16.702 -2.332 1.00 96.25 196 TYR A CA 1
ATOM 1541 C C . TYR A 1 196 ? 11.534 -16.241 -3.783 1.00 96.25 196 TYR A C 1
ATOM 1543 O O . TYR A 1 196 ? 11.092 -17.023 -4.629 1.00 96.25 196 TYR A O 1
ATOM 1551 N N . ALA A 1 197 ? 11.909 -14.996 -4.071 1.00 94.06 197 ALA A N 1
ATOM 1552 C CA . ALA A 1 197 ? 11.935 -14.429 -5.418 1.00 94.06 197 ALA A CA 1
ATOM 1553 C C . ALA A 1 197 ? 13.156 -13.518 -5.608 1.00 94.06 197 ALA A C 1
ATOM 1555 O O . ALA A 1 197 ? 13.700 -12.989 -4.641 1.00 94.06 197 ALA A O 1
ATOM 1556 N N . GLU A 1 198 ? 13.597 -13.340 -6.853 1.00 92.38 198 GLU A N 1
ATOM 1557 C CA . GLU A 1 198 ? 14.618 -12.339 -7.179 1.00 92.38 198 GLU A CA 1
ATOM 1558 C C . GLU A 1 198 ? 13.984 -10.943 -7.144 1.00 92.38 198 GLU A C 1
ATOM 1560 O O . GLU A 1 198 ? 12.968 -10.721 -7.804 1.00 92.38 198 GLU A O 1
ATOM 1565 N N . LEU A 1 199 ? 14.588 -10.001 -6.414 1.00 90.81 199 LEU A N 1
ATOM 1566 C CA . LEU A 1 199 ? 14.209 -8.592 -6.490 1.00 90.81 199 LEU A CA 1
ATOM 1567 C C . LEU A 1 199 ? 14.943 -7.919 -7.660 1.00 90.81 199 LEU A C 1
ATOM 1569 O O . LEU A 1 199 ? 16.173 -7.884 -7.723 1.00 90.81 199 LEU A O 1
ATOM 1573 N N . LEU A 1 200 ? 14.181 -7.400 -8.616 1.00 88.12 200 LEU A N 1
ATOM 1574 C CA . LEU A 1 200 ? 14.676 -6.792 -9.849 1.00 88.12 200 LEU A CA 1
ATOM 1575 C C . LEU A 1 200 ? 14.552 -5.274 -9.769 1.00 88.12 200 LEU A C 1
ATOM 1577 O O . LEU A 1 200 ? 13.542 -4.764 -9.298 1.00 88.12 200 LEU A O 1
ATOM 1581 N N . GLY A 1 201 ? 15.533 -4.546 -10.299 1.00 83.06 201 GLY A N 1
ATOM 1582 C CA . GLY A 1 201 ? 15.549 -3.085 -10.252 1.00 83.06 201 GLY A CA 1
ATOM 1583 C C . GLY A 1 201 ? 16.185 -2.455 -11.495 1.00 83.06 201 GLY A C 1
ATOM 1584 O O . GLY A 1 201 ? 16.413 -3.140 -12.503 1.00 83.06 201 GLY A O 1
ATOM 1585 N N . PRO A 1 202 ? 16.415 -1.133 -11.480 1.00 74.06 202 PRO A N 1
ATOM 1586 C CA . PRO A 1 202 ? 17.095 -0.433 -12.559 1.00 74.06 202 PRO A CA 1
ATOM 1587 C C . PRO A 1 202 ? 18.577 -0.842 -12.624 1.00 74.06 202 PRO A C 1
ATOM 1589 O O . PRO A 1 202 ? 19.110 -1.391 -11.657 1.00 74.06 202 PRO A O 1
ATOM 1592 N N . PRO A 1 203 ? 19.263 -0.581 -13.752 1.00 70.62 203 PRO A N 1
ATOM 1593 C CA . PRO A 1 203 ? 20.700 -0.811 -13.867 1.00 70.62 203 PRO A CA 1
ATOM 1594 C C . PRO A 1 203 ? 21.497 -0.078 -12.767 1.00 70.62 203 PRO A C 1
ATOM 1596 O O . PRO A 1 203 ? 21.077 1.010 -12.362 1.00 70.62 203 PRO A O 1
ATOM 1599 N N . PRO A 1 204 ? 22.665 -0.600 -12.335 1.00 69.50 204 PRO A N 1
ATOM 1600 C CA . PRO A 1 204 ? 23.473 -0.020 -11.250 1.00 69.50 204 PRO A CA 1
ATOM 1601 C C . PRO A 1 204 ? 23.848 1.456 -11.448 1.00 69.50 204 PRO A C 1
ATOM 1603 O O . PRO A 1 204 ? 23.971 2.223 -10.500 1.00 69.50 204 PRO A O 1
ATOM 1606 N N . GLU A 1 205 ? 23.995 1.878 -12.703 1.00 67.75 205 GLU A N 1
ATOM 1607 C CA . GLU A 1 205 ? 24.313 3.257 -13.103 1.00 67.75 205 GLU A CA 1
ATOM 1608 C C . GLU A 1 205 ? 23.181 4.256 -12.789 1.00 67.75 205 GLU A C 1
ATOM 1610 O O . GLU A 1 205 ? 23.374 5.473 -12.830 1.00 67.75 205 GLU A O 1
ATOM 1615 N N . HIS A 1 206 ? 21.988 3.747 -12.476 1.00 64.62 206 HIS A N 1
ATOM 1616 C CA . HIS A 1 206 ? 20.775 4.510 -12.191 1.00 64.62 206 HIS A CA 1
ATOM 1617 C C . HIS A 1 206 ? 20.113 4.108 -10.865 1.00 64.62 206 HIS A C 1
ATOM 1619 O O . HIS A 1 206 ? 18.996 4.546 -10.585 1.00 64.62 206 HIS A O 1
ATOM 1625 N N . SER A 1 207 ? 20.770 3.274 -10.054 1.00 64.44 207 SER A N 1
ATOM 1626 C CA . SER A 1 207 ? 20.184 2.733 -8.833 1.00 64.44 207 SER A CA 1
ATOM 1627 C C . SER A 1 207 ? 20.508 3.598 -7.618 1.00 64.44 207 SER A C 1
ATOM 1629 O O . SER A 1 207 ? 21.574 3.472 -7.015 1.00 64.44 207 SER A O 1
ATOM 1631 N N . ASP A 1 208 ? 19.556 4.435 -7.214 1.00 79.12 208 ASP A N 1
ATOM 1632 C CA . ASP A 1 208 ? 19.455 4.798 -5.800 1.00 79.12 208 ASP A CA 1
ATOM 1633 C C . ASP A 1 208 ? 19.245 3.495 -4.994 1.00 79.12 208 ASP A C 1
ATOM 1635 O O . ASP A 1 208 ? 18.410 2.678 -5.393 1.00 79.12 208 ASP A O 1
ATOM 1639 N N . PRO A 1 209 ? 19.978 3.236 -3.896 1.00 80.56 209 PRO A N 1
ATOM 1640 C CA . PRO A 1 209 ? 19.748 2.055 -3.060 1.00 80.56 209 PRO A CA 1
ATOM 1641 C C . PRO A 1 209 ? 18.292 1.921 -2.588 1.00 80.56 209 PRO A C 1
ATOM 1643 O O . PRO A 1 209 ? 17.796 0.807 -2.427 1.00 80.56 209 PRO A O 1
ATOM 1646 N N . THR A 1 210 ? 17.597 3.048 -2.417 1.00 83.06 210 THR A N 1
ATOM 1647 C CA . THR A 1 210 ? 16.187 3.151 -2.007 1.00 83.06 210 THR A CA 1
ATOM 1648 C C . THR A 1 210 ? 15.217 3.261 -3.185 1.00 83.06 210 THR A C 1
ATOM 1650 O O . THR A 1 210 ? 14.092 3.730 -3.026 1.00 83.06 210 THR A O 1
ATOM 1653 N N . TYR A 1 211 ? 15.640 2.854 -4.386 1.00 83.88 211 TYR A N 1
ATOM 1654 C CA . TYR A 1 211 ? 14.811 2.950 -5.581 1.00 83.88 211 TYR A CA 1
ATOM 1655 C C . TYR A 1 211 ? 13.463 2.239 -5.408 1.00 83.88 211 TYR A C 1
ATOM 1657 O O . TYR A 1 211 ? 13.407 1.060 -5.061 1.00 83.88 211 TYR A O 1
ATOM 1665 N N . GLU A 1 212 ? 12.395 2.979 -5.705 1.00 83.19 212 GLU A N 1
ATOM 1666 C CA . GLU A 1 212 ? 11.006 2.586 -5.441 1.00 83.19 212 GLU A CA 1
ATOM 1667 C C . GLU A 1 212 ? 10.471 1.566 -6.453 1.00 83.19 212 GLU A C 1
ATOM 1669 O O . GLU A 1 212 ? 9.615 0.761 -6.119 1.00 83.19 212 GLU A O 1
ATOM 1674 N N . GLY A 1 213 ? 11.031 1.542 -7.668 1.00 84.00 213 GLY A N 1
ATOM 1675 C CA . GLY A 1 213 ? 10.567 0.699 -8.777 1.00 84.00 213 GLY A CA 1
ATOM 1676 C C . GLY A 1 213 ? 11.134 -0.725 -8.798 1.00 84.00 213 GLY A C 1
ATOM 1677 O O . GLY A 1 213 ? 11.427 -1.258 -9.879 1.00 84.00 213 GLY A O 1
ATOM 1678 N N . CYS A 1 214 ? 11.392 -1.306 -7.624 1.00 88.12 214 CYS A N 1
ATOM 1679 C CA . CYS A 1 214 ? 11.911 -2.666 -7.483 1.00 88.12 214 CYS A CA 1
ATOM 1680 C C . CYS A 1 214 ? 10.769 -3.695 -7.498 1.00 88.12 214 CYS A C 1
ATOM 1682 O O . CYS A 1 214 ? 9.791 -3.559 -6.776 1.00 88.12 214 CYS A O 1
ATOM 1684 N N . SER A 1 215 ? 10.899 -4.762 -8.289 1.00 91.19 215 SER A N 1
ATOM 1685 C CA . SER A 1 215 ? 9.822 -5.730 -8.537 1.00 91.19 215 SER A CA 1
ATOM 1686 C C . SER A 1 215 ? 10.295 -7.174 -8.429 1.00 91.19 215 SER A C 1
ATOM 1688 O O . SER A 1 215 ? 11.402 -7.501 -8.847 1.00 91.19 215 SER A O 1
ATOM 1690 N N . ILE A 1 216 ? 9.424 -8.063 -7.950 1.00 91.75 216 ILE A N 1
ATOM 1691 C CA . ILE A 1 216 ? 9.623 -9.521 -8.026 1.00 91.75 216 ILE A CA 1
ATOM 1692 C C . ILE A 1 216 ? 9.096 -10.135 -9.334 1.00 91.75 216 ILE A C 1
ATOM 1694 O O . ILE A 1 216 ? 9.223 -11.341 -9.547 1.00 91.75 216 ILE A O 1
ATOM 1698 N N . ILE A 1 217 ? 8.477 -9.331 -10.206 1.00 89.88 217 ILE A N 1
ATOM 1699 C CA . ILE A 1 217 ? 7.908 -9.773 -11.481 1.00 89.88 217 ILE A CA 1
ATOM 1700 C C . ILE A 1 217 ? 8.922 -9.534 -12.609 1.00 89.88 217 ILE A C 1
ATOM 1702 O O . ILE A 1 217 ? 9.247 -8.382 -12.928 1.00 89.88 217 ILE A O 1
ATOM 1706 N N . PRO A 1 218 ? 9.407 -10.597 -13.279 1.00 84.12 218 PRO A N 1
ATOM 1707 C CA . PRO A 1 218 ? 10.306 -10.453 -14.416 1.00 84.12 218 PRO A CA 1
ATOM 1708 C C . PRO A 1 218 ? 9.704 -9.579 -15.516 1.00 84.12 218 PRO A C 1
ATOM 1710 O O . PRO A 1 218 ? 8.600 -9.823 -15.995 1.00 84.12 218 PRO A O 1
ATOM 1713 N N . GLY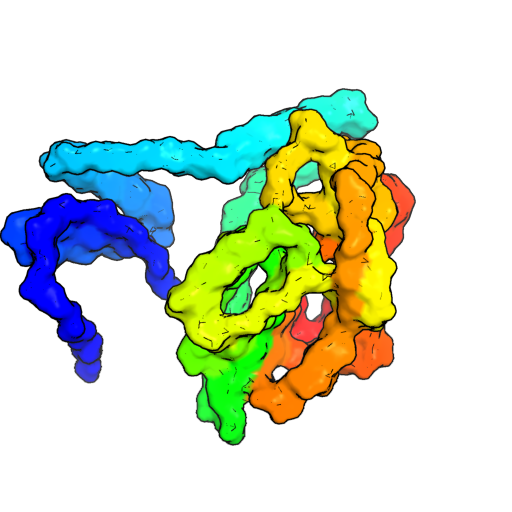 A 1 219 ? 10.448 -8.558 -15.944 1.00 75.19 219 GLY A N 1
ATOM 1714 C CA . GLY A 1 219 ? 10.038 -7.692 -17.050 1.00 75.19 219 GLY A CA 1
ATOM 1715 C C . GLY A 1 219 ? 8.966 -6.651 -16.713 1.00 75.19 219 GLY A C 1
ATOM 1716 O O . GLY A 1 219 ? 8.515 -5.977 -17.640 1.00 75.19 219 GLY A O 1
ATOM 1717 N N . HIS A 1 220 ? 8.615 -6.454 -15.432 1.00 74.38 220 HIS A N 1
ATOM 1718 C CA . HIS A 1 220 ? 7.681 -5.413 -14.970 1.00 74.38 220 HIS A CA 1
ATOM 1719 C C . HIS A 1 220 ? 7.948 -4.038 -15.615 1.00 74.38 220 HIS A C 1
ATOM 1721 O O . HIS A 1 220 ? 7.051 -3.410 -16.177 1.00 74.38 220 HIS A O 1
ATOM 1727 N N . ASN A 1 221 ? 9.221 -3.636 -15.649 1.00 69.94 221 ASN A N 1
ATOM 1728 C CA . ASN A 1 221 ? 9.671 -2.376 -16.236 1.00 69.94 221 ASN A CA 1
ATOM 1729 C C . ASN A 1 221 ? 10.272 -2.523 -17.638 1.00 69.94 221 ASN A C 1
ATOM 1731 O O . ASN A 1 221 ? 10.886 -1.588 -18.147 1.00 69.94 221 ASN A O 1
ATOM 1735 N N . GLY A 1 222 ? 10.028 -3.646 -18.325 1.00 66.12 222 GLY A N 1
ATOM 1736 C CA . GLY A 1 222 ? 10.550 -3.910 -19.668 1.00 66.12 222 GLY A CA 1
ATOM 1737 C C . GLY A 1 222 ? 10.157 -2.838 -20.688 1.00 66.12 222 GLY A C 1
ATOM 1738 O O . GLY A 1 222 ? 10.826 -2.647 -21.705 1.00 66.12 222 GLY A O 1
ATOM 1739 N N . GLY A 1 223 ? 9.063 -2.111 -20.448 1.00 64.62 223 GLY A N 1
ATOM 1740 C CA . GLY A 1 223 ? 8.658 -0.976 -21.264 1.00 64.62 223 GLY A CA 1
ATOM 1741 C C . GLY A 1 223 ? 9.470 0.308 -21.063 1.00 64.62 223 GLY A C 1
ATOM 1742 O O . GLY A 1 223 ? 9.294 1.204 -21.884 1.00 64.62 223 GLY A O 1
ATOM 1743 N N . LEU A 1 224 ? 10.286 0.413 -20.017 1.00 64.38 224 LEU A N 1
ATOM 1744 C CA . LEU A 1 224 ? 11.090 1.589 -19.671 1.00 64.38 224 LEU A CA 1
ATOM 1745 C C . LEU A 1 224 ? 12.589 1.290 -19.732 1.00 64.38 224 LEU A C 1
ATOM 1747 O O . LEU A 1 224 ? 13.353 2.086 -20.259 1.00 64.38 224 LEU A O 1
ATOM 1751 N N . TYR A 1 225 ? 13.004 0.136 -19.218 1.00 64.31 225 TYR A N 1
ATOM 1752 C CA . TYR A 1 225 ? 14.392 -0.305 -19.223 1.00 64.31 225 TYR A CA 1
ATOM 1753 C C . TYR A 1 225 ? 14.458 -1.831 -19.226 1.00 64.31 225 TYR A C 1
ATOM 1755 O O . TYR A 1 225 ? 13.501 -2.525 -18.883 1.00 64.31 225 TYR A O 1
ATOM 1763 N N . GLN A 1 226 ? 15.598 -2.383 -19.634 1.00 67.06 226 GLN A N 1
ATOM 1764 C CA . GLN A 1 226 ? 15.849 -3.799 -19.409 1.00 67.06 226 GLN A CA 1
ATOM 1765 C C . GLN A 1 226 ? 16.142 -3.983 -17.922 1.00 67.06 226 GLN A C 1
ATOM 1767 O O . GLN A 1 226 ? 17.179 -3.526 -17.444 1.00 67.06 226 GLN A O 1
ATOM 1772 N N . SER A 1 227 ? 15.211 -4.601 -17.194 1.00 64.25 227 SER A N 1
ATOM 1773 C CA . SER A 1 227 ? 15.408 -4.938 -15.786 1.00 64.25 227 SER A CA 1
ATOM 1774 C C . SER A 1 227 ? 16.698 -5.737 -15.649 1.00 64.25 227 SER A C 1
ATOM 1776 O O . SER A 1 227 ? 16.865 -6.772 -16.299 1.00 64.25 227 SER A O 1
ATOM 1778 N N . GLN A 1 228 ? 17.615 -5.232 -14.835 1.00 65.75 228 GLN A N 1
ATOM 1779 C CA . GLN A 1 228 ? 18.790 -5.985 -14.438 1.00 65.75 228 GLN A CA 1
ATOM 1780 C C . GLN A 1 228 ? 18.534 -6.545 -13.049 1.00 65.75 228 GLN A C 1
ATOM 1782 O O . GLN A 1 228 ? 17.719 -6.028 -12.278 1.00 65.75 228 GLN A O 1
ATOM 1787 N N . ARG A 1 229 ? 19.232 -7.632 -12.734 1.00 61.06 229 ARG A N 1
ATOM 1788 C CA . ARG 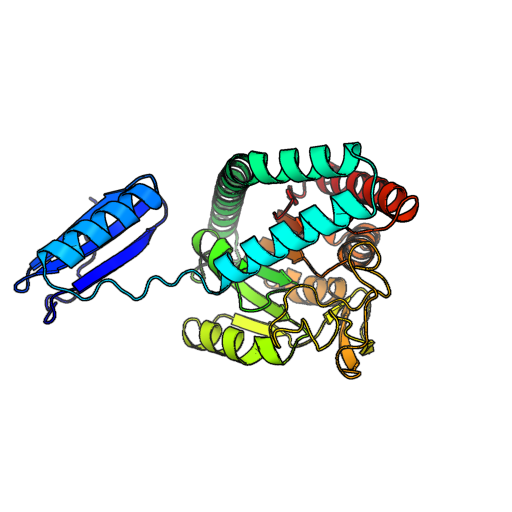A 1 229 ? 19.320 -8.072 -11.352 1.00 61.06 229 ARG A CA 1
ATOM 1789 C C . ARG A 1 229 ? 19.996 -6.938 -10.591 1.00 61.06 229 ARG A C 1
ATOM 1791 O O . ARG A 1 229 ? 21.184 -6.691 -10.797 1.00 61.06 229 ARG A O 1
ATOM 1798 N N . PHE A 1 230 ? 19.237 -6.253 -9.736 1.00 53.34 230 PHE A N 1
ATOM 1799 C CA . PHE A 1 230 ? 19.841 -5.631 -8.564 1.00 53.34 230 PHE A CA 1
ATOM 1800 C C . PHE A 1 230 ? 20.623 -6.770 -7.916 1.00 53.34 230 PHE A C 1
ATOM 1802 O O . PHE A 1 230 ? 20.038 -7.846 -7.786 1.00 53.34 230 PHE A O 1
ATOM 1809 N N . ALA A 1 231 ? 21.936 -6.606 -7.714 1.00 52.06 231 ALA A N 1
ATOM 1810 C CA . ALA A 1 231 ? 22.867 -7.681 -7.339 1.00 52.06 231 ALA A CA 1
ATOM 1811 C C . ALA A 1 231 ? 22.139 -8.819 -6.598 1.00 52.06 231 ALA A C 1
ATOM 1813 O O . ALA A 1 231 ? 21.583 -8.525 -5.549 1.00 52.06 231 ALA A O 1
ATOM 1814 N N . PRO A 1 232 ? 22.044 -10.034 -7.180 1.00 57.34 232 PRO A N 1
ATOM 1815 C CA . PRO A 1 232 ? 20.903 -10.955 -7.072 1.00 57.34 232 PRO A CA 1
ATOM 1816 C C . PRO A 1 232 ? 20.408 -11.122 -5.635 1.00 57.34 232 PRO A C 1
ATOM 1818 O O . PRO A 1 232 ? 20.821 -12.037 -4.924 1.00 57.34 232 PRO A O 1
ATOM 1821 N N . GLU A 1 233 ? 19.533 -10.217 -5.202 1.00 77.50 233 GLU A N 1
ATOM 1822 C CA . GLU A 1 233 ? 19.029 -10.219 -3.841 1.00 77.50 233 GLU A CA 1
ATOM 1823 C C . GLU A 1 233 ? 17.768 -11.064 -3.842 1.00 77.50 233 GLU A C 1
ATOM 1825 O O . GLU A 1 233 ? 16.695 -10.660 -4.296 1.00 77.50 233 GLU A O 1
ATOM 1830 N N . LEU A 1 234 ? 17.955 -12.309 -3.416 1.00 92.25 234 LEU A N 1
ATOM 1831 C CA . LEU A 1 234 ? 16.866 -13.227 -3.168 1.00 92.25 234 LEU A CA 1
ATOM 1832 C C . LEU A 1 234 ? 16.115 -12.730 -1.930 1.00 92.25 234 LEU A C 1
ATOM 1834 O O . LEU A 1 234 ? 16.657 -12.758 -0.826 1.00 92.25 234 LEU A O 1
ATOM 1838 N N . VAL A 1 235 ? 14.879 -12.281 -2.116 1.00 94.62 235 VAL A N 1
ATOM 1839 C CA . VAL A 1 235 ? 14.017 -11.808 -1.031 1.00 94.62 235 VAL A CA 1
ATOM 1840 C C . VAL A 1 235 ? 12.994 -12.870 -0.670 1.00 94.62 235 VAL A C 1
ATOM 1842 O O . VAL A 1 235 ? 12.499 -13.606 -1.529 1.00 94.62 235 VAL A O 1
ATOM 1845 N N . GLU A 1 236 ? 12.663 -12.955 0.614 1.00 97.69 236 GLU A N 1
ATOM 1846 C CA . GLU A 1 236 ? 11.538 -13.768 1.056 1.00 97.69 236 GLU A CA 1
ATOM 1847 C C . GLU A 1 236 ? 10.229 -13.201 0.505 1.00 97.69 236 GLU A C 1
ATOM 1849 O O . GLU A 1 236 ? 10.029 -11.989 0.428 1.00 97.69 236 GLU A O 1
ATOM 1854 N N . THR A 1 237 ? 9.314 -14.096 0.160 1.00 98.31 237 THR A N 1
ATOM 1855 C CA . THR A 1 237 ? 7.938 -13.779 -0.225 1.00 98.31 237 THR A CA 1
ATOM 1856 C C . THR A 1 237 ? 6.984 -14.365 0.803 1.00 98.31 237 THR A C 1
ATOM 1858 O O . THR A 1 237 ? 7.294 -15.381 1.433 1.00 98.31 237 THR A O 1
ATOM 1861 N N . PHE A 1 238 ? 5.827 -13.735 0.979 1.00 98.62 238 PHE A N 1
ATOM 1862 C CA . PHE A 1 238 ? 4.743 -14.277 1.795 1.00 98.62 238 PHE A CA 1
ATOM 1863 C C . PHE A 1 238 ? 3.394 -14.120 1.101 1.00 98.62 238 PHE A C 1
ATOM 1865 O O . PHE A 1 238 ? 3.199 -13.217 0.285 1.00 98.62 238 PHE A O 1
ATOM 1872 N N . SER A 1 239 ? 2.441 -14.980 1.456 1.00 98.50 239 SER A N 1
ATOM 1873 C CA . SER A 1 239 ? 1.067 -14.846 0.965 1.00 98.50 239 SER A CA 1
ATOM 1874 C C . SER A 1 239 ? 0.336 -13.703 1.676 1.00 98.50 239 SER A C 1
ATOM 1876 O O . SER A 1 239 ? -0.029 -13.823 2.852 1.00 98.50 239 SER A O 1
ATOM 1878 N N . LEU A 1 240 ? 0.062 -12.610 0.955 1.00 98.62 240 LEU A N 1
ATOM 1879 C CA . LEU A 1 240 ? -0.681 -11.472 1.505 1.00 98.62 240 LEU A CA 1
ATOM 1880 C C . LEU A 1 240 ? -2.098 -11.885 1.925 1.00 98.62 240 LEU A C 1
ATOM 1882 O O . LEU A 1 240 ? -2.563 -11.502 3.001 1.00 98.62 240 LEU A O 1
ATOM 1886 N N . SER A 1 241 ? -2.748 -12.736 1.126 1.00 98.31 241 SER A N 1
ATOM 1887 C CA . SER A 1 241 ? -4.065 -13.285 1.443 1.00 98.31 241 SER A CA 1
ATOM 1888 C C . SER A 1 241 ? -4.056 -14.053 2.767 1.00 98.31 241 SER A C 1
ATOM 1890 O O . SER A 1 241 ? -4.916 -13.834 3.618 1.00 98.31 241 SER A O 1
ATOM 1892 N N . ARG A 1 242 ? -3.049 -14.909 3.008 1.00 98.31 242 ARG A N 1
ATOM 1893 C CA . ARG A 1 242 ? -2.931 -15.634 4.287 1.00 98.31 242 ARG A CA 1
ATOM 1894 C C . ARG A 1 242 ? -2.686 -14.696 5.466 1.00 98.31 242 ARG A C 1
ATOM 1896 O O . ARG A 1 242 ? -3.273 -14.910 6.524 1.00 98.31 242 ARG A O 1
ATOM 1903 N N . MET A 1 243 ? -1.865 -13.657 5.296 1.00 98.44 243 MET A N 1
ATOM 1904 C CA . MET A 1 243 ? -1.615 -12.675 6.356 1.00 98.44 243 MET A CA 1
ATOM 1905 C C . MET A 1 243 ? -2.899 -11.935 6.753 1.00 98.44 243 MET A C 1
ATOM 1907 O O . MET A 1 243 ? -3.218 -11.849 7.940 1.00 98.44 243 MET A O 1
ATOM 1911 N N . ILE A 1 244 ? -3.661 -11.436 5.775 1.00 98.31 244 ILE A N 1
ATOM 1912 C CA . ILE A 1 244 ? -4.936 -10.750 6.031 1.00 98.31 244 ILE A CA 1
ATOM 1913 C C . ILE A 1 244 ? -5.935 -11.721 6.663 1.00 98.31 244 ILE A C 1
ATOM 1915 O O . ILE A 1 244 ? -6.536 -11.395 7.683 1.00 98.31 244 ILE A O 1
ATOM 1919 N N . GLN A 1 245 ? -6.053 -12.941 6.133 1.00 98.12 245 GLN A N 1
ATOM 1920 C CA . GLN A 1 245 ? -6.913 -13.987 6.687 1.00 98.12 245 GLN A CA 1
ATOM 1921 C C . GLN A 1 245 ? -6.590 -14.296 8.159 1.00 98.12 245 GLN A C 1
ATOM 1923 O O . GLN A 1 245 ? -7.506 -14.497 8.955 1.00 98.12 245 GLN A O 1
ATOM 1928 N N . ALA A 1 246 ? -5.310 -14.317 8.538 1.00 97.94 246 ALA A N 1
ATOM 1929 C CA . ALA A 1 246 ? -4.884 -14.553 9.917 1.00 97.94 246 ALA A CA 1
ATOM 1930 C C . ALA A 1 246 ? -5.188 -13.366 10.847 1.00 97.94 246 ALA A C 1
ATOM 1932 O O . ALA A 1 246 ? -5.472 -13.563 12.027 1.00 97.94 246 ALA A O 1
ATOM 1933 N N . LYS A 1 247 ? -5.147 -12.132 10.328 1.00 97.06 247 LYS A N 1
ATOM 1934 C CA . LYS A 1 247 ? -5.394 -10.913 11.112 1.00 97.06 247 LYS A CA 1
ATOM 1935 C C . LYS A 1 247 ? -6.868 -10.493 11.133 1.00 97.06 247 LYS A C 1
ATOM 1937 O O . LYS A 1 247 ? -7.260 -9.765 12.040 1.00 97.06 247 LYS A O 1
ATOM 1942 N N . ARG A 1 248 ? -7.714 -10.951 10.200 1.00 95.94 248 ARG A N 1
ATOM 1943 C CA . ARG A 1 248 ? -9.074 -10.404 10.017 1.00 95.94 248 ARG A CA 1
ATOM 1944 C C . ARG A 1 248 ? -9.994 -10.527 11.227 1.00 95.94 248 ARG A C 1
ATOM 1946 O O . ARG A 1 248 ? -10.868 -9.695 11.410 1.00 95.94 248 ARG A O 1
ATOM 1953 N N . SER A 1 249 ? -9.805 -11.534 12.078 1.00 95.56 249 SER A N 1
ATOM 1954 C CA . SER A 1 249 ? -10.609 -11.682 13.298 1.00 95.56 249 SER A CA 1
ATOM 1955 C C . SER A 1 249 ? -10.210 -10.714 14.414 1.00 95.56 249 SER A C 1
ATOM 1957 O O . SER A 1 249 ? -10.941 -10.593 15.396 1.00 95.56 249 SER A O 1
ATOM 1959 N N . LEU A 1 250 ? -9.049 -10.065 14.301 1.00 95.88 250 LEU A N 1
ATOM 1960 C CA . LEU A 1 250 ? -8.510 -9.143 15.302 1.00 95.88 250 LEU A CA 1
ATOM 1961 C C . LEU A 1 250 ? -8.959 -7.696 15.065 1.00 95.88 250 LEU A C 1
ATOM 1963 O O . LEU A 1 250 ? -8.946 -6.897 15.997 1.00 95.88 250 LEU A O 1
ATOM 1967 N N . TYR A 1 251 ? -9.393 -7.375 13.846 1.00 97.25 251 TYR A N 1
ATOM 1968 C CA . TYR A 1 251 ? -9.680 -6.013 13.410 1.00 97.25 251 TYR A CA 1
ATOM 1969 C C . TYR A 1 251 ? -11.087 -5.903 12.838 1.00 97.25 251 TYR A C 1
ATOM 1971 O O . TYR A 1 251 ? -11.561 -6.789 12.137 1.00 97.25 251 TYR A O 1
ATOM 1979 N N . GLU A 1 252 ? -11.755 -4.791 13.120 1.00 97.75 252 GLU A N 1
ATOM 1980 C CA . GLU A 1 252 ? -13.099 -4.524 12.592 1.00 97.75 252 GLU A CA 1
ATOM 1981 C C . GLU A 1 252 ? -13.066 -3.962 11.161 1.00 97.75 252 GLU A C 1
ATOM 1983 O O . GLU A 1 252 ? -13.994 -4.119 10.357 1.00 97.75 252 GLU A O 1
ATOM 1988 N N . VAL A 1 253 ? -11.987 -3.246 10.857 1.00 98.12 253 VAL A N 1
ATOM 1989 C CA . VAL A 1 253 ? -11.752 -2.570 9.586 1.00 98.12 253 VAL A CA 1
ATOM 1990 C C . VAL A 1 253 ? -10.360 -2.944 9.115 1.00 98.12 253 VAL A C 1
ATOM 1992 O O . VAL A 1 253 ? -9.399 -2.752 9.853 1.00 98.12 253 VAL A O 1
ATOM 1995 N N . ILE A 1 254 ? -10.248 -3.408 7.873 1.00 98.56 254 ILE A N 1
ATOM 1996 C CA . ILE A 1 254 ? -8.963 -3.609 7.204 1.00 98.56 254 ILE A CA 1
ATOM 1997 C C . ILE A 1 254 ? -8.917 -2.705 5.979 1.00 98.56 254 ILE A C 1
ATOM 1999 O O . ILE A 1 254 ? -9.839 -2.704 5.159 1.00 98.56 254 ILE A O 1
ATOM 2003 N N . VAL A 1 255 ? -7.852 -1.924 5.867 1.00 98.75 255 VAL A N 1
ATOM 2004 C CA . VAL A 1 255 ? -7.570 -1.057 4.726 1.00 98.75 255 VAL A CA 1
ATOM 2005 C C . VAL A 1 255 ? -6.258 -1.501 4.103 1.00 98.75 255 VAL A C 1
ATOM 2007 O O . VAL A 1 255 ? -5.291 -1.763 4.815 1.00 98.75 255 VAL A O 1
ATOM 2010 N N . LEU A 1 256 ? -6.229 -1.590 2.779 1.00 98.81 256 LEU A N 1
ATOM 2011 C CA . LEU A 1 256 ? -5.063 -2.033 2.024 1.00 98.81 256 LEU A CA 1
ATOM 2012 C C . LEU A 1 256 ? -4.602 -0.928 1.072 1.00 98.81 256 LEU A C 1
ATOM 2014 O O . LEU A 1 256 ? -5.405 -0.421 0.293 1.00 98.81 256 LEU A O 1
ATOM 2018 N N . LYS A 1 257 ? -3.312 -0.597 1.081 1.00 98.56 257 LYS A N 1
ATOM 2019 C CA . LYS A 1 257 ? -2.621 0.046 -0.040 1.00 98.56 257 LYS A CA 1
ATOM 2020 C C . LYS A 1 257 ? -1.723 -0.988 -0.713 1.00 98.56 257 LYS A C 1
ATOM 2022 O O . LYS A 1 257 ? -0.984 -1.691 -0.030 1.00 98.56 257 LYS A O 1
ATOM 2027 N N . LEU A 1 258 ? -1.811 -1.098 -2.035 1.00 98.38 258 LEU A N 1
ATOM 2028 C CA . LEU A 1 258 ? -1.091 -2.089 -2.826 1.00 98.38 258 LEU A CA 1
ATOM 2029 C C . LEU A 1 258 ? -0.436 -1.438 -4.042 1.00 98.38 258 LEU A C 1
ATOM 2031 O O . LEU A 1 258 ? -1.110 -0.946 -4.940 1.00 98.38 258 LEU A O 1
ATOM 2035 N N . ASP A 1 259 ? 0.882 -1.449 -4.044 1.00 97.06 259 ASP A N 1
ATOM 2036 C CA . ASP A 1 259 ? 1.735 -0.819 -5.046 1.00 97.06 259 ASP A CA 1
ATOM 2037 C C . ASP A 1 259 ? 3.062 -1.563 -4.935 1.00 97.06 259 ASP A C 1
ATOM 2039 O O . ASP A 1 259 ? 3.882 -1.282 -4.075 1.00 97.06 259 ASP A O 1
ATOM 2043 N N . VAL A 1 260 ? 3.146 -2.684 -5.645 1.00 96.06 260 VAL A N 1
ATOM 2044 C CA . VAL A 1 260 ? 4.194 -3.708 -5.493 1.00 96.06 260 VAL A CA 1
ATOM 2045 C C . VAL A 1 260 ? 4.807 -4.023 -6.851 1.00 96.06 260 VAL A C 1
ATOM 2047 O O . VAL A 1 260 ? 5.183 -5.164 -7.139 1.00 96.06 260 VAL A O 1
ATOM 2050 N N . GLU A 1 261 ? 4.863 -2.992 -7.692 1.00 92.25 261 GLU A N 1
ATOM 2051 C CA . GLU A 1 261 ? 5.564 -2.973 -8.966 1.00 92.25 261 GLU A CA 1
ATOM 2052 C C . GLU A 1 261 ? 5.198 -4.190 -9.834 1.00 92.25 261 GLU A C 1
ATOM 2054 O O . GLU A 1 261 ? 6.048 -4.973 -10.262 1.00 92.25 261 GLU A O 1
ATOM 2059 N N . GLY A 1 262 ? 3.902 -4.412 -10.062 1.00 89.44 262 GLY A N 1
ATOM 2060 C CA . GLY A 1 262 ? 3.383 -5.401 -11.013 1.00 89.44 262 GLY A CA 1
ATOM 2061 C C . GLY A 1 262 ? 2.835 -6.686 -10.398 1.00 89.44 262 GLY A C 1
ATOM 2062 O O . GLY A 1 262 ? 2.097 -7.405 -11.077 1.00 89.44 262 GLY A O 1
ATOM 2063 N N . ALA A 1 263 ? 3.146 -6.991 -9.136 1.00 95.12 263 ALA A N 1
ATOM 2064 C CA . ALA A 1 263 ? 2.585 -8.164 -8.458 1.00 95.12 263 ALA A CA 1
ATOM 2065 C C . ALA A 1 263 ? 1.117 -7.963 -8.021 1.00 95.12 263 ALA A C 1
ATOM 2067 O O . ALA A 1 263 ? 0.481 -8.914 -7.559 1.00 95.12 263 ALA A O 1
ATOM 2068 N N . GLU A 1 264 ? 0.544 -6.761 -8.194 1.00 97.06 264 GLU A N 1
ATOM 2069 C CA . GLU A 1 264 ? -0.809 -6.424 -7.724 1.00 97.06 264 GLU A CA 1
ATOM 2070 C C . GLU A 1 264 ? -1.851 -7.362 -8.322 1.00 97.06 264 GLU A C 1
ATOM 2072 O O . GLU A 1 264 ? -2.774 -7.807 -7.653 1.00 97.06 264 GLU A O 1
ATOM 2077 N N . TYR A 1 265 ? -1.678 -7.677 -9.596 1.00 95.94 265 TYR A N 1
ATOM 2078 C CA . TYR A 1 265 ? -2.582 -8.491 -10.385 1.00 95.94 265 TYR A CA 1
ATOM 2079 C C . TYR A 1 265 ? -2.789 -9.900 -9.830 1.00 95.94 265 TYR A C 1
ATOM 2081 O O . TYR A 1 265 ? -3.926 -10.319 -9.632 1.00 95.94 265 TYR A O 1
ATOM 2089 N N . GLU A 1 266 ? -1.697 -10.626 -9.579 1.00 96.81 266 GLU A N 1
ATOM 2090 C CA . GLU A 1 266 ? -1.769 -11.995 -9.060 1.00 96.81 266 GLU A CA 1
ATOM 2091 C C . GLU A 1 266 ? -2.298 -12.008 -7.625 1.00 96.81 266 GLU A C 1
ATOM 2093 O O . GLU A 1 266 ? -3.099 -12.869 -7.266 1.00 96.81 266 GLU A O 1
ATOM 2098 N N . ILE A 1 267 ? -1.895 -11.019 -6.823 1.00 98.44 267 ILE A N 1
ATOM 2099 C CA . ILE A 1 267 ? -2.351 -10.848 -5.442 1.00 98.44 267 ILE A CA 1
ATOM 2100 C C . ILE A 1 267 ? -3.859 -10.574 -5.392 1.00 98.44 267 ILE A C 1
ATOM 2102 O O . ILE A 1 267 ? -4.577 -11.216 -4.628 1.00 98.44 267 ILE A O 1
ATOM 2106 N N . LEU A 1 268 ? -4.357 -9.638 -6.202 1.00 98.44 268 LEU A N 1
ATOM 2107 C CA . LEU A 1 268 ? -5.772 -9.266 -6.212 1.00 98.44 268 LEU A CA 1
ATOM 2108 C C . LEU A 1 268 ? -6.645 -10.379 -6.800 1.00 98.44 268 LEU A C 1
ATOM 2110 O O . LEU A 1 268 ? -7.719 -10.628 -6.257 1.00 98.44 268 LEU A O 1
ATOM 2114 N N . ASP A 1 269 ? -6.186 -11.092 -7.835 1.00 98.12 269 ASP A N 1
ATOM 2115 C CA . ASP A 1 269 ? -6.874 -12.292 -8.335 1.00 98.12 269 ASP A CA 1
ATOM 2116 C C . ASP A 1 269 ? -6.985 -13.365 -7.239 1.00 98.12 269 ASP A C 1
ATOM 2118 O O . ASP A 1 269 ? -8.058 -13.921 -7.005 1.00 98.12 269 ASP A O 1
ATOM 2122 N N . ASP A 1 270 ? -5.911 -13.605 -6.483 1.00 98.56 270 ASP A N 1
ATOM 2123 C CA . ASP A 1 270 ? -5.933 -14.544 -5.362 1.00 98.56 270 ASP A CA 1
ATOM 2124 C C . ASP A 1 270 ? -6.913 -14.126 -4.248 1.00 98.56 270 ASP A C 1
ATOM 2126 O O . ASP A 1 270 ? -7.675 -14.956 -3.738 1.00 98.56 270 ASP A O 1
ATOM 2130 N N . MET A 1 271 ? -6.973 -12.832 -3.915 1.00 98.56 271 MET A N 1
ATOM 2131 C CA . MET A 1 271 ? -7.964 -12.283 -2.978 1.00 98.56 271 MET A CA 1
ATOM 2132 C C . MET A 1 271 ? -9.403 -12.388 -3.496 1.00 98.56 271 MET A C 1
ATOM 2134 O O . MET A 1 271 ? -10.337 -12.559 -2.704 1.00 98.56 271 MET A O 1
ATOM 2138 N N . ILE A 1 272 ? -9.607 -12.284 -4.811 1.00 98.56 272 ILE A N 1
ATOM 2139 C CA . ILE A 1 272 ? -10.918 -12.469 -5.442 1.00 98.56 272 ILE A CA 1
ATOM 2140 C C . ILE A 1 272 ? -11.355 -13.925 -5.313 1.00 98.56 272 ILE A C 1
ATOM 2142 O O . ILE A 1 272 ? -12.399 -14.198 -4.716 1.00 98.56 272 ILE A O 1
ATOM 2146 N N . ARG A 1 273 ? -10.515 -14.867 -5.757 1.00 98.38 273 ARG A N 1
ATOM 2147 C CA . ARG A 1 273 ? -10.802 -16.310 -5.705 1.00 98.38 273 ARG A CA 1
ATOM 2148 C C . ARG A 1 273 ? -11.031 -16.829 -4.287 1.00 98.38 273 ARG A C 1
ATOM 2150 O O . ARG A 1 273 ? -11.878 -17.693 -4.084 1.00 98.38 273 ARG A O 1
ATOM 2157 N N . SER A 1 274 ? -10.286 -16.317 -3.308 1.00 97.75 274 SER A N 1
ATOM 2158 C CA . SER A 1 274 ? -10.440 -16.694 -1.895 1.00 97.75 274 SER A CA 1
ATOM 2159 C C . SER A 1 274 ? -11.609 -15.992 -1.193 1.00 97.75 274 SER A C 1
ATOM 2161 O O . SER A 1 274 ? -11.925 -16.325 -0.052 1.00 97.75 274 SER A O 1
ATOM 2163 N N . GLY A 1 275 ? -12.257 -15.019 -1.845 1.00 98.19 275 GLY A N 1
ATOM 2164 C CA . GLY A 1 275 ? -13.323 -14.205 -1.257 1.00 98.19 275 GLY A CA 1
ATOM 2165 C C . GLY A 1 275 ? -12.835 -13.125 -0.284 1.00 98.19 275 GLY A C 1
ATOM 2166 O O . GLY A 1 275 ? -13.648 -12.352 0.212 1.00 98.19 275 GLY A O 1
ATOM 2167 N N . LEU A 1 276 ? -11.528 -13.028 -0.041 1.00 98.12 276 LEU A N 1
ATOM 2168 C CA . LEU A 1 276 ? -10.927 -12.151 0.963 1.00 98.12 276 LEU A CA 1
ATOM 2169 C C . LEU A 1 276 ? -11.061 -10.656 0.646 1.00 98.12 276 LEU A C 1
ATOM 2171 O O . LEU A 1 276 ? -11.110 -9.831 1.552 1.00 98.12 276 LEU A O 1
ATOM 2175 N N . HIS A 1 277 ? -11.184 -10.294 -0.632 1.00 98.44 277 HIS A N 1
ATOM 2176 C CA . HIS A 1 277 ? -11.496 -8.921 -1.055 1.00 98.44 277 HIS A CA 1
ATOM 2177 C C . HIS A 1 277 ? -12.782 -8.363 -0.412 1.00 98.44 277 HIS A C 1
ATOM 2179 O O . HIS A 1 277 ? -12.912 -7.150 -0.266 1.00 98.44 277 HIS A O 1
ATOM 2185 N N . ARG A 1 278 ? -13.715 -9.229 0.012 1.00 98.19 278 ARG A N 1
ATOM 2186 C CA . ARG A 1 278 ? -14.959 -8.857 0.713 1.00 98.19 278 ARG A CA 1
ATOM 2187 C C . ARG A 1 278 ? -14.722 -8.402 2.155 1.00 98.19 278 ARG A C 1
ATOM 2189 O O . ARG A 1 278 ? -15.552 -7.689 2.708 1.00 98.19 278 ARG A O 1
ATOM 2196 N N . ASP A 1 279 ? -13.605 -8.809 2.756 1.00 97.38 279 ASP A N 1
ATOM 2197 C CA . ASP A 1 279 ? -13.253 -8.473 4.140 1.00 97.38 279 ASP A CA 1
ATOM 2198 C C . ASP A 1 279 ? -12.548 -7.108 4.248 1.00 97.38 279 ASP A C 1
ATOM 2200 O O . ASP A 1 279 ? -12.347 -6.581 5.346 1.00 97.38 279 ASP A O 1
ATOM 2204 N N . LEU A 1 280 ? -12.170 -6.509 3.115 1.00 98.44 280 LEU A N 1
ATOM 2205 C CA . LEU A 1 280 ? -11.559 -5.186 3.074 1.00 98.44 280 LEU A CA 1
ATOM 2206 C C . LEU A 1 280 ? -12.630 -4.095 3.158 1.00 98.44 280 LEU A C 1
ATOM 2208 O O . LEU A 1 280 ? -13.665 -4.145 2.502 1.00 98.44 280 LEU A O 1
ATOM 2212 N N . HIS A 1 281 ? -12.356 -3.044 3.926 1.00 98.44 281 HIS A N 1
ATOM 2213 C CA . HIS A 1 281 ? -13.193 -1.841 3.934 1.00 98.44 281 HIS A CA 1
ATOM 2214 C C . HIS A 1 281 ? -12.895 -0.935 2.737 1.00 98.44 281 HIS A C 1
ATOM 2216 O O . HIS A 1 281 ? -13.812 -0.342 2.154 1.00 98.44 281 HIS A O 1
ATOM 2222 N N . ALA A 1 282 ? -11.608 -0.807 2.408 1.00 98.62 282 ALA A N 1
ATOM 2223 C CA . ALA A 1 282 ? -11.112 -0.056 1.265 1.00 98.62 282 ALA A CA 1
ATOM 2224 C C . ALA A 1 282 ? -9.761 -0.605 0.778 1.00 98.62 282 ALA A C 1
ATOM 2226 O O . ALA A 1 282 ? -8.930 -1.028 1.584 1.00 98.62 282 ALA A O 1
ATOM 2227 N N . ALA A 1 283 ? -9.542 -0.546 -0.534 1.00 98.69 283 ALA A N 1
ATOM 2228 C CA . ALA A 1 283 ? -8.283 -0.860 -1.196 1.00 98.69 283 ALA A CA 1
ATOM 2229 C C . ALA A 1 283 ? -7.826 0.309 -2.088 1.00 98.69 283 ALA A C 1
ATOM 2231 O O . ALA A 1 283 ? -8.596 0.826 -2.901 1.00 98.69 283 ALA A O 1
ATOM 2232 N N . TYR A 1 284 ? -6.565 0.709 -1.955 1.00 98.50 284 TYR A N 1
ATOM 2233 C CA . TYR A 1 284 ? -5.905 1.738 -2.755 1.00 98.50 284 TYR A CA 1
ATOM 2234 C C . TYR A 1 284 ? -4.789 1.088 -3.565 1.00 98.50 284 TYR A C 1
ATOM 2236 O O . TYR A 1 284 ? -3.797 0.655 -2.993 1.00 98.50 284 TYR A O 1
ATOM 2244 N N . VAL A 1 285 ? -4.957 0.976 -4.879 1.00 98.06 285 VAL A N 1
ATOM 2245 C CA . VAL A 1 285 ? -4.076 0.154 -5.720 1.00 98.06 285 VAL A CA 1
ATOM 2246 C C . VAL A 1 285 ? -3.403 0.992 -6.797 1.00 98.06 285 VAL A C 1
ATOM 2248 O O . VAL A 1 285 ? -4.096 1.668 -7.561 1.00 98.06 285 VAL A O 1
ATOM 2251 N N . GLU A 1 286 ? -2.078 0.936 -6.902 1.00 95.69 286 GLU A N 1
ATOM 2252 C CA . GLU A 1 286 ? -1.354 1.480 -8.052 1.00 95.69 286 GLU A CA 1
ATOM 2253 C C . GLU A 1 286 ? -1.196 0.404 -9.117 1.00 95.69 286 GLU A C 1
ATOM 2255 O O . GLU A 1 286 ? -0.409 -0.530 -9.012 1.00 95.69 286 GLU A O 1
ATOM 2260 N N . PHE A 1 287 ? -2.007 0.515 -10.166 1.00 93.88 287 PHE A N 1
ATOM 2261 C CA . PHE A 1 287 ? -1.926 -0.409 -11.285 1.00 93.88 287 PHE A CA 1
ATOM 2262 C C . PHE A 1 287 ? -0.820 0.005 -12.255 1.00 93.88 287 PHE A C 1
ATOM 2264 O O . PHE A 1 287 ? -0.894 1.055 -12.905 1.00 93.88 287 PHE A O 1
ATOM 2271 N N . HIS A 1 288 ? 0.135 -0.899 -12.451 1.00 87.94 288 HIS A N 1
ATOM 2272 C CA . HIS A 1 288 ? 1.294 -0.715 -13.324 1.00 87.94 288 HIS A CA 1
ATOM 2273 C C . HIS A 1 288 ? 1.048 -1.074 -14.808 1.00 87.94 288 HIS A C 1
ATOM 2275 O O . HIS A 1 288 ? 1.986 -1.238 -15.593 1.00 87.94 288 HIS A O 1
ATOM 2281 N N . SER A 1 289 ? -0.215 -1.175 -15.251 1.00 84.38 289 SER A N 1
ATOM 2282 C CA . SER A 1 289 ? -0.580 -1.574 -16.629 1.00 84.38 289 SER A CA 1
ATOM 2283 C C . SER A 1 289 ? 0.062 -0.682 -17.703 1.00 84.38 289 SER A C 1
ATOM 2285 O O . SER A 1 289 ? 0.386 -1.142 -18.801 1.00 84.38 289 SER A O 1
ATOM 2287 N N . THR A 1 290 ? 0.303 0.594 -17.388 1.00 77.50 290 THR A N 1
ATOM 2288 C CA . THR A 1 290 ? 0.908 1.583 -18.292 1.00 77.50 290 THR A CA 1
ATOM 2289 C C . THR A 1 290 ? 2.392 1.355 -18.573 1.00 77.50 290 THR A C 1
ATOM 2291 O O . THR A 1 290 ? 2.895 1.851 -19.589 1.00 77.50 290 THR A O 1
ATOM 2294 N N . TYR A 1 291 ? 3.098 0.612 -17.721 1.00 73.31 291 TYR A N 1
ATOM 2295 C CA . TYR A 1 291 ? 4.535 0.353 -17.860 1.00 73.31 291 TYR A CA 1
ATOM 2296 C C . TYR A 1 291 ? 4.837 -0.927 -18.652 1.00 73.31 291 TYR A C 1
ATOM 2298 O O . TYR A 1 291 ? 5.929 -1.079 -19.208 1.00 73.31 291 TYR A O 1
ATOM 2306 N N . MET A 1 292 ? 3.827 -1.777 -18.845 1.00 75.25 292 MET A N 1
ATOM 2307 C CA . MET A 1 292 ? 3.934 -3.024 -19.601 1.00 75.25 292 MET A CA 1
ATOM 2308 C C . MET A 1 292 ? 3.983 -2.802 -21.124 1.00 75.25 292 MET A C 1
ATOM 2310 O O . MET A 1 292 ? 3.535 -1.782 -21.668 1.00 75.25 292 MET A O 1
ATOM 2314 N N . ARG A 1 293 ? 4.561 -3.763 -21.860 1.00 74.62 293 ARG A N 1
ATOM 2315 C CA . ARG A 1 293 ? 4.714 -3.680 -23.324 1.00 74.62 293 ARG A CA 1
ATOM 2316 C C . ARG A 1 293 ? 3.433 -4.115 -24.051 1.00 74.62 293 ARG A C 1
ATOM 2318 O O . ARG A 1 293 ? 2.864 -5.161 -23.776 1.00 74.62 293 ARG A O 1
ATOM 2325 N N . ASN A 1 294 ? 3.019 -3.330 -25.051 1.00 71.94 294 ASN A N 1
ATOM 2326 C CA . ASN A 1 294 ? 2.034 -3.662 -26.096 1.00 71.94 294 ASN A CA 1
ATOM 2327 C C . ASN A 1 294 ? 0.867 -4.587 -25.672 1.00 71.94 294 ASN A C 1
ATOM 2329 O O . ASN A 1 294 ? -0.096 -4.133 -25.057 1.00 71.94 294 ASN A O 1
ATOM 2333 N N . SER A 1 295 ? 0.909 -5.861 -26.076 1.00 79.38 295 SER A N 1
ATOM 2334 C CA . SER A 1 295 ? -0.154 -6.848 -25.854 1.00 79.38 295 SER A CA 1
ATOM 2335 C C . SER A 1 295 ? -0.359 -7.180 -24.380 1.00 79.38 295 SER A C 1
ATOM 2337 O O . SER A 1 295 ? -1.504 -7.368 -23.972 1.00 79.38 295 SER A O 1
ATOM 2339 N N . GLU A 1 296 ? 0.711 -7.195 -23.585 1.00 79.44 296 GLU A N 1
ATOM 2340 C CA . GLU A 1 296 ? 0.639 -7.423 -22.139 1.00 79.44 296 GLU A CA 1
ATOM 2341 C C . GLU A 1 296 ? -0.086 -6.269 -21.461 1.00 79.44 296 GLU A C 1
ATOM 2343 O O . GLU A 1 296 ? -1.034 -6.511 -20.727 1.00 79.44 296 GLU A O 1
ATOM 2348 N N . GLY A 1 297 ? 0.247 -5.023 -21.817 1.00 81.12 297 GLY A N 1
ATOM 2349 C CA . GLY A 1 297 ? -0.439 -3.838 -21.290 1.00 81.12 297 GLY A CA 1
ATOM 2350 C C . GLY A 1 297 ? -1.946 -3.829 -21.580 1.00 81.12 297 GLY A C 1
ATOM 2351 O O . GLY A 1 297 ? -2.745 -3.442 -20.733 1.00 81.12 297 GLY A O 1
ATOM 2352 N N . ARG A 1 298 ? -2.378 -4.307 -22.759 1.00 84.88 298 ARG A N 1
ATOM 2353 C CA . ARG A 1 298 ? -3.818 -4.453 -23.054 1.00 84.88 298 ARG A CA 1
ATOM 2354 C C . ARG A 1 298 ? -4.479 -5.531 -22.201 1.00 84.88 298 ARG A C 1
ATOM 2356 O O . ARG A 1 298 ? -5.606 -5.329 -21.751 1.00 84.88 298 ARG A O 1
ATOM 2363 N N . ARG A 1 299 ? -3.797 -6.662 -22.000 1.00 88.56 299 ARG A N 1
ATOM 2364 C CA . ARG A 1 299 ? -4.288 -7.768 -21.173 1.00 88.56 299 ARG A CA 1
ATOM 2365 C C . ARG A 1 299 ? -4.399 -7.341 -19.710 1.00 88.56 299 ARG A C 1
ATOM 2367 O O . ARG A 1 299 ? -5.446 -7.552 -19.108 1.00 88.56 299 ARG A O 1
ATOM 2374 N N . THR A 1 300 ? -3.382 -6.680 -19.165 1.00 89.31 300 THR A N 1
ATOM 2375 C CA . THR A 1 300 ? -3.397 -6.212 -17.775 1.00 89.31 300 THR A CA 1
ATOM 2376 C C . THR A 1 300 ? -4.373 -5.073 -17.553 1.00 89.31 300 THR A C 1
ATOM 2378 O O . THR A 1 300 ? -5.073 -5.088 -16.553 1.00 89.31 300 THR A O 1
ATOM 2381 N N . ALA A 1 301 ? -4.564 -4.172 -18.520 1.00 89.75 301 ALA A N 1
ATOM 2382 C CA . ALA A 1 301 ? -5.636 -3.179 -18.441 1.00 89.75 301 ALA A CA 1
ATOM 2383 C C . ALA A 1 301 ? -7.045 -3.807 -18.460 1.00 89.75 301 ALA A C 1
ATOM 2385 O O . ALA A 1 301 ? -7.973 -3.253 -17.874 1.00 89.75 301 ALA A O 1
ATOM 2386 N N . ALA A 1 302 ? -7.246 -4.929 -19.163 1.00 92.81 302 ALA A N 1
ATOM 2387 C CA . ALA A 1 302 ? -8.511 -5.665 -19.105 1.00 92.81 302 ALA A CA 1
ATOM 2388 C C . ALA A 1 302 ? -8.718 -6.316 -17.735 1.00 92.81 302 ALA A C 1
ATOM 2390 O O . ALA A 1 302 ? -9.805 -6.214 -17.176 1.00 92.81 302 ALA A O 1
ATOM 2391 N N . MET A 1 303 ? -7.659 -6.896 -17.177 1.00 94.56 303 MET A N 1
ATOM 2392 C CA . MET A 1 303 ? -7.682 -7.493 -15.847 1.00 94.56 303 MET A CA 1
ATOM 2393 C C . MET A 1 303 ? -7.872 -6.453 -14.735 1.00 94.56 303 MET A C 1
ATOM 2395 O O . MET A 1 303 ? -8.635 -6.695 -13.815 1.00 94.56 303 MET A O 1
ATOM 2399 N N . GLU A 1 304 ? -7.269 -5.266 -14.850 1.00 95.44 304 GLU A N 1
ATOM 2400 C CA . GLU A 1 304 ? -7.495 -4.122 -13.950 1.00 95.44 304 GLU A CA 1
ATOM 2401 C C . GLU A 1 304 ? -8.985 -3.761 -13.888 1.00 95.44 304 GLU A C 1
ATOM 2403 O O . GLU A 1 304 ? -9.544 -3.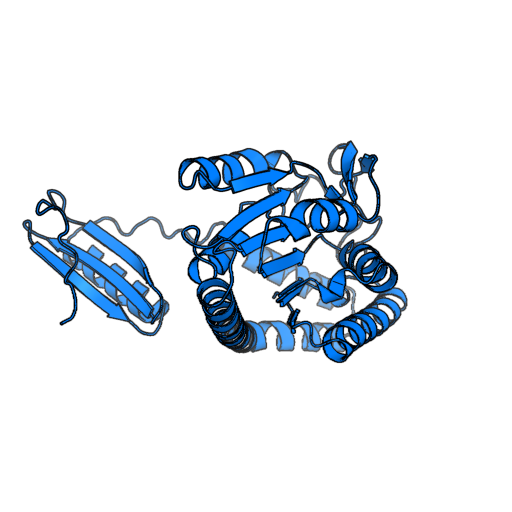612 -12.804 1.00 95.44 304 GLU A O 1
ATOM 2408 N N . ARG A 1 305 ? -9.657 -3.671 -15.047 1.00 95.88 305 ARG A N 1
ATOM 2409 C CA . ARG A 1 305 ? -11.103 -3.394 -15.095 1.00 95.88 305 ARG A CA 1
ATOM 2410 C C . ARG A 1 305 ? -11.921 -4.491 -14.429 1.00 95.88 305 ARG A C 1
ATOM 2412 O O . ARG A 1 305 ? -12.887 -4.176 -13.744 1.00 95.88 305 ARG A O 1
ATOM 2419 N N . GLU A 1 306 ? -11.533 -5.741 -14.641 1.00 97.56 306 GLU A N 1
ATOM 2420 C CA . GLU A 1 306 ? -12.210 -6.890 -14.052 1.00 97.56 306 GLU A CA 1
ATOM 2421 C C . GLU A 1 306 ? -12.058 -6.921 -12.530 1.00 97.56 306 GLU A C 1
ATOM 2423 O O . GLU A 1 306 ? -13.050 -6.991 -11.817 1.00 97.56 306 GLU A O 1
ATOM 2428 N N . ILE A 1 307 ? -10.838 -6.746 -12.021 1.00 97.88 307 ILE A N 1
ATOM 2429 C CA . ILE A 1 307 ? -10.562 -6.655 -10.583 1.00 97.88 307 ILE A CA 1
ATOM 2430 C C . ILE A 1 307 ? -11.386 -5.532 -9.945 1.00 97.88 307 ILE A C 1
ATOM 2432 O O . ILE A 1 307 ? -12.026 -5.731 -8.915 1.00 97.88 307 ILE A O 1
ATOM 2436 N N . VAL A 1 308 ? -11.403 -4.347 -10.565 1.00 97.75 308 VAL A N 1
ATOM 2437 C CA . VAL A 1 308 ? -12.199 -3.220 -10.064 1.00 97.75 308 VAL A CA 1
ATOM 2438 C C . VAL A 1 308 ? -13.689 -3.564 -10.051 1.00 97.75 308 VAL A C 1
ATOM 2440 O O . VAL A 1 308 ? -14.368 -3.240 -9.079 1.00 97.75 308 VAL A O 1
ATOM 2443 N N . ARG A 1 309 ? -14.197 -4.230 -11.093 1.00 98.25 309 ARG A N 1
ATOM 2444 C CA . ARG A 1 309 ? -15.592 -4.679 -11.170 1.00 98.25 309 ARG A CA 1
ATOM 2445 C C . ARG A 1 309 ? -15.932 -5.634 -10.023 1.00 98.25 309 ARG A C 1
ATOM 2447 O O . ARG A 1 309 ? -16.880 -5.355 -9.297 1.00 98.25 309 ARG A O 1
ATOM 2454 N N . GLU A 1 310 ? -15.131 -6.674 -9.808 1.00 98.56 310 GLU A N 1
ATOM 2455 C CA . GLU A 1 310 ? -15.349 -7.677 -8.753 1.00 98.56 310 GLU A CA 1
ATOM 2456 C C . GLU A 1 310 ? -15.365 -7.051 -7.346 1.00 98.56 310 GLU A C 1
ATOM 2458 O O . GLU A 1 310 ? -16.242 -7.348 -6.536 1.00 98.56 310 GLU A O 1
ATOM 2463 N N . PHE A 1 311 ? -14.459 -6.107 -7.058 1.00 98.44 311 PHE A N 1
ATOM 2464 C CA . PHE A 1 311 ? -14.466 -5.370 -5.786 1.00 98.44 311 PHE A CA 1
ATOM 2465 C C . PHE A 1 311 ? -15.747 -4.543 -5.602 1.00 98.44 311 PHE A C 1
ATOM 2467 O O . PHE A 1 311 ? -16.348 -4.555 -4.526 1.00 98.44 311 PHE A O 1
ATOM 2474 N N . LEU A 1 312 ? -16.183 -3.836 -6.648 1.00 97.75 312 LEU A N 1
ATOM 2475 C CA . LEU A 1 312 ? -17.380 -2.997 -6.590 1.00 97.75 312 LEU A CA 1
ATOM 2476 C C . LEU A 1 312 ? -18.670 -3.820 -6.478 1.00 97.75 312 LEU A C 1
ATOM 2478 O O . LEU A 1 312 ? -19.584 -3.400 -5.770 1.00 97.75 312 LEU A O 1
ATOM 2482 N N . GLU A 1 313 ? -18.746 -4.986 -7.124 1.00 98.31 313 GLU A N 1
ATOM 2483 C CA . GLU A 1 313 ? -19.917 -5.876 -7.086 1.00 98.31 313 GLU A CA 1
ATOM 2484 C C . GLU A 1 313 ? -20.214 -6.412 -5.682 1.00 98.31 313 GLU A C 1
ATOM 2486 O O . GLU A 1 313 ? -21.377 -6.605 -5.326 1.00 98.31 313 GLU A O 1
ATOM 2491 N N . VAL A 1 314 ? -19.184 -6.591 -4.851 1.00 98.06 314 VAL A N 1
ATOM 2492 C CA . VAL A 1 314 ? -19.342 -7.009 -3.448 1.00 98.06 314 VAL A CA 1
ATOM 2493 C C . VAL A 1 314 ? -19.435 -5.835 -2.468 1.00 98.06 314 VAL A C 1
ATOM 2495 O O . VAL A 1 314 ? -19.550 -6.048 -1.263 1.00 98.06 314 VAL A O 1
ATOM 2498 N N . GLY A 1 315 ? -19.393 -4.595 -2.966 1.00 97.69 315 GLY A N 1
ATOM 2499 C CA . GLY A 1 315 ? -19.450 -3.379 -2.154 1.00 97.69 315 GLY A CA 1
ATOM 2500 C C . GLY A 1 315 ? -18.126 -2.981 -1.491 1.00 97.69 315 GLY A C 1
ATOM 2501 O O . GLY A 1 315 ? -18.109 -2.030 -0.702 1.00 97.69 315 GLY A O 1
ATOM 2502 N N . THR A 1 316 ? -17.014 -3.650 -1.811 1.00 97.94 316 THR A N 1
ATOM 2503 C CA . THR A 1 316 ? -15.682 -3.255 -1.341 1.00 97.94 316 THR A CA 1
ATOM 2504 C C . THR A 1 316 ? -15.219 -2.013 -2.096 1.00 97.94 316 THR A C 1
ATOM 2506 O O . THR A 1 316 ? -15.208 -1.957 -3.327 1.00 97.94 316 THR A O 1
ATOM 2509 N N . ARG A 1 317 ? -14.787 -0.987 -1.359 1.00 98.19 317 ARG A N 1
ATOM 2510 C CA . ARG A 1 317 ? -14.285 0.248 -1.972 1.00 98.19 317 ARG A CA 1
ATOM 2511 C C . ARG A 1 317 ? -12.911 -0.011 -2.576 1.00 98.19 317 ARG A C 1
ATOM 2513 O O . ARG A 1 317 ? -12.002 -0.434 -1.872 1.00 98.19 317 ARG A O 1
ATOM 2520 N N . ILE A 1 318 ? -12.739 0.296 -3.856 1.00 98.12 318 ILE A N 1
ATOM 2521 C CA . ILE A 1 318 ? -11.440 0.243 -4.529 1.00 98.12 318 ILE A CA 1
ATOM 2522 C C . ILE A 1 318 ? -11.161 1.562 -5.242 1.00 98.12 318 ILE A C 1
ATOM 2524 O O . ILE A 1 318 ? -12.040 2.160 -5.871 1.00 98.12 318 ILE A O 1
ATOM 2528 N N . SER A 1 319 ? -9.936 2.055 -5.109 1.00 97.25 319 SER A N 1
ATOM 2529 C CA . SER A 1 319 ? -9.482 3.296 -5.728 1.00 97.25 319 SER A CA 1
ATOM 2530 C C . SER A 1 319 ? -8.069 3.162 -6.246 1.00 97.25 319 SER A C 1
ATOM 2532 O O . SER A 1 319 ? -7.260 2.430 -5.691 1.00 97.25 319 SER A O 1
ATOM 2534 N N . ARG A 1 320 ? -7.763 3.907 -7.306 1.00 95.38 320 ARG A N 1
ATOM 2535 C CA . ARG A 1 320 ? -6.413 3.954 -7.850 1.00 95.38 320 ARG A CA 1
ATOM 2536 C C . ARG A 1 320 ? -5.516 4.837 -6.974 1.00 95.38 320 ARG A C 1
ATOM 2538 O O . ARG A 1 320 ? -5.872 5.995 -6.746 1.00 95.38 320 ARG A O 1
ATOM 2545 N N . TRP A 1 321 ? -4.398 4.287 -6.509 1.00 93.75 321 TRP A N 1
ATOM 2546 C CA . TRP A 1 321 ? -3.262 5.019 -5.941 1.00 93.75 321 TRP A CA 1
ATOM 2547 C C . TRP A 1 321 ? -2.425 5.593 -7.096 1.00 93.75 321 TRP A C 1
ATOM 2549 O O . TRP A 1 321 ? -2.301 4.947 -8.141 1.00 93.75 321 TRP A O 1
ATOM 2559 N N . ILE A 1 322 ? -2.010 6.854 -6.962 1.00 82.38 322 ILE A N 1
ATOM 2560 C CA . ILE A 1 322 ? -1.326 7.659 -7.987 1.00 82.38 322 ILE A CA 1
ATOM 2561 C C . ILE A 1 322 ? -0.335 8.626 -7.348 1.00 82.38 322 ILE A C 1
ATOM 2563 O O . ILE A 1 322 ? -0.553 8.978 -6.165 1.00 82.38 322 ILE A O 1
#

Solvent-accessible surface area (backbone atoms only — not comparable to full-atom values): 17609 Å² total; per-residue (Å²): 130,88,82,75,82,88,67,88,90,69,50,88,55,76,46,73,47,78,48,78,57,97,83,32,22,36,31,41,37,28,52,94,64,44,77,46,81,45,81,26,84,42,62,70,59,33,51,51,48,44,50,52,50,25,60,74,70,71,42,75,69,67,77,74,70,60,40,66,69,51,60,50,47,49,53,48,51,50,52,52,50,52,49,39,60,74,78,40,62,71,68,57,47,54,48,51,52,53,49,61,74,40,43,66,61,51,50,52,53,44,52,55,48,51,48,51,54,31,54,50,49,51,52,50,30,74,73,42,97,47,65,36,29,37,38,36,32,36,53,20,47,70,33,60,60,53,66,62,46,41,76,53,53,37,69,94,42,22,38,37,37,38,24,32,49,58,70,68,19,46,63,49,41,52,54,57,32,75,79,37,85,58,51,45,77,41,76,27,35,78,32,77,46,70,52,73,39,57,40,30,23,60,46,80,96,70,50,56,81,63,56,75,76,47,17,69,43,88,56,42,48,50,57,80,43,77,64,30,70,34,78,84,41,72,32,45,28,34,24,47,60,58,54,49,66,72,45,51,87,78,32,74,38,34,35,39,36,42,38,44,46,59,46,53,60,62,35,51,51,50,21,53,77,70,51,52,50,65,67,32,60,34,36,32,35,41,77,52,34,87,41,36,52,73,72,55,18,55,52,43,48,52,48,51,53,48,55,54,47,59,35,50,77,70,68,19,44,74,44,77,46,130

Nearest PDB structures (foldseek):
  3p52-assembly1_A  TM=5.724E-01  e=7.078E-02  Campylobacter jejuni
  5thy-assembly2_B  TM=5.524E-01  e=8.929E-02  Moorena producens 3L
  6d6y-assembly1_A  TM=5.633E-01  e=1.194E-01  Moorena bouillonii
  4gek-assembly1_A  TM=5.317E-01  e=1.691E-01  Escherichia coli str. K-12 substr. MG1655
  7edc-assembly1_A-2  TM=4.104E-01  e=1.218E+00  Escherichia coli

pLDDT: mean 85.54, std 16.25, range [30.59, 98.81]

Secondary structure (DSSP, 8-state):
--------S---S-EEEEEEETTEEEEEEEETTEEEEEEESSHHHHHHHHHHHHHHTTPPPP-----HHHHHHHHHHHHHHHHHHHHS-HHHHHHHHHHHHHHHHHHHHHHHHHHHHHHHHHHHHHHSS---EEEEEES-TTTHHHHHHTTTS-TTTEEEEEE---GGGHHHHHHHHHH-SSEEEE-SEEESSSEEEEEEES-GGG--TT-S--BSSTTTTTTTS--EEEEEEEEEEEEHHHHHHHHTTT-SEEEEEE--TTTHHHHHHHHHHTSGGGG-SEEEE--GGGTS-HHHHHHHHHHHHHHHHHHHHTT-EEEE--

Sequence (322 aa):
MPVSPEYDAGCSKTSVELSEGFEGWFARVCEGGQETFHEFRRERDAIAFAHTQRMRLGLPCPPLERTAYGSGKAISKINQIADVLRTRRLGRFLQLSALALSEPIRSQRLRHRVASDARQALSKLKAATRSRGLFIDCGSNIGQGYRFFSRYYTPDHFDYVLVEPNKNCLEYLQGLRSENGAMEIVAKAASVKDGYAELLGPPPEHSDPTYEGCSIIPGHNGGLYQSQRFAPELVETFSLSRMIQAKRSLYEVIVLKLDVEGAEYEILDDMIRSGLHRDLHAAYVEFHSTYMRNSEGRRTAAMEREIVREFLEVGTRISRWI

Mean predicted aligned error: 10.08 Å

Foldseek 3Di:
DDDDDDDDQFPPDFDWDWDAADQAIWIWGDDPSDIDIDGDNDPVVSVVVSQVRCVVVVHPPDPPVPVCPVVLVVVVVVVLLVVCVVPHDPVLSVVVVVVVVCVVVQVVVVLVVLLVLLVVQCVLLVVDPHNAEEEEEALCLLNPVVVSNCSSNPLVHYAYEYEAQQPVSVVSVVVVCVVPVRYHYHNAHEAQAWDKAWWWDDPPVSDDSSDSQIARDQCLQVLRDHIDRPVRDIGIYHRPLVVCVVCLVVHSAYEYEEDHSARVLRNLVSCLVVVVLLSHSEYEYAQSLSSHDDPSSVVSVVSVVVSCVSSVVSPRHYHYDD